Protein AF-A0A2R6AAJ4-F1 (afdb_monomer_lite)

Foldseek 3Di:
DVLVCLLVQLLCLLAPDPLSVSNLCCLQAPPCLVQLVVLLVVLADAPVVLVVLCVVQVDLVSSLVVSLVSSLVSCVSVLVSNCVSCVSSVNNVCSLLSVLQSLLSSLQSLLLSLDNDPVSSVCSSCCLRHVLLVVLVVVLVVQVVVVHADDQVSLLSCCSRRVSVSVSCQVVVRHPDHNVVSSVSNVVVSVVSSVVSSVVSVVVVVPD

pLDDT: mean 85.78, std 9.25, range [51.59, 96.94]

Sequence (208 aa):
MLLLFIALGEYWSLTHFVNQLAFVFTTQFLLLPLYGLLIALHMHREESLRVFELNLVGDWDSYLLSRLFVSALGLLPLVAVSYVAVFAAHQPSLVAYVALWVLCFLSVASLGSLSKSLGVFLVILVTYSILLPVALASVYQEYSSMGGLPPATLDYLAFFTAPLMAHYYAVGGLMAIGNMNGALVSLAMCSVMLLAYFFIGRSVELNP

Radius of gyration: 17.99 Å; chains: 1; bounding box: 49×24×53 Å

Organism: NCBI:txid1978156

Structure (mmCIF, N/CA/C/O backbone):
data_AF-A0A2R6AAJ4-F1
#
_entry.id   AF-A0A2R6AAJ4-F1
#
loop_
_atom_site.group_PDB
_atom_site.id
_atom_site.type_symbol
_atom_site.label_atom_id
_atom_site.label_alt_id
_atom_site.label_comp_id
_atom_site.label_asym_id
_atom_site.label_entity_id
_atom_site.label_seq_id
_atom_site.pdbx_PDB_ins_code
_atom_site.Cartn_x
_atom_site.Cartn_y
_atom_site.Cartn_z
_atom_site.occupancy
_atom_site.B_iso_or_equiv
_atom_site.auth_seq_id
_atom_site.auth_comp_id
_atom_site.auth_asym_id
_atom_site.auth_atom_id
_atom_site.pdbx_PDB_model_num
ATOM 1 N N . MET A 1 1 ? -19.540 10.313 -10.991 1.00 60.25 1 MET A N 1
ATOM 2 C CA . MET A 1 1 ? -18.660 11.311 -11.647 1.00 60.25 1 MET A CA 1
ATOM 3 C C . MET A 1 1 ? -17.196 11.151 -11.264 1.00 60.25 1 MET A C 1
ATOM 5 O O . MET A 1 1 ? -16.415 10.963 -12.180 1.00 60.25 1 MET A O 1
ATOM 9 N N . LEU A 1 2 ? -16.811 11.175 -9.975 1.00 68.62 2 LEU A N 1
ATOM 10 C CA . LEU A 1 2 ? -15.398 11.072 -9.559 1.00 68.62 2 LEU A CA 1
ATOM 11 C C . LEU A 1 2 ? -14.683 9.853 -10.176 1.00 68.62 2 LEU A C 1
ATOM 13 O O . LEU A 1 2 ? -13.735 10.034 -10.919 1.00 68.62 2 LEU A O 1
ATOM 17 N N . LEU A 1 3 ? -15.212 8.638 -9.988 1.00 67.50 3 LEU A N 1
ATOM 18 C CA . LEU A 1 3 ? -14.650 7.398 -10.559 1.00 67.50 3 LEU A CA 1
ATOM 19 C C . LEU A 1 3 ? -14.478 7.429 -12.087 1.00 67.50 3 LEU A C 1
ATOM 21 O O . LEU A 1 3 ? -13.585 6.786 -12.620 1.00 67.50 3 LEU A O 1
ATOM 25 N N . LEU A 1 4 ? -15.318 8.189 -12.791 1.00 65.19 4 LEU A N 1
ATOM 26 C CA . LEU A 1 4 ? -15.280 8.298 -14.247 1.00 65.19 4 LEU A CA 1
ATOM 27 C C . LEU A 1 4 ? -14.157 9.249 -14.697 1.00 65.19 4 LEU A C 1
ATOM 29 O O . LEU A 1 4 ? -13.456 8.949 -15.656 1.00 65.19 4 LEU A O 1
ATOM 33 N N . PHE A 1 5 ? -13.919 10.338 -13.954 1.00 71.38 5 PHE A N 1
ATOM 34 C CA . PHE A 1 5 ? -12.725 11.176 -14.129 1.00 71.38 5 PHE A CA 1
ATOM 35 C C . PHE A 1 5 ? -11.438 10.424 -13.793 1.00 71.38 5 PHE A C 1
ATOM 37 O O . PHE A 1 5 ? -10.447 10.582 -14.498 1.00 71.38 5 PHE A O 1
ATOM 44 N N . ILE A 1 6 ? -11.471 9.590 -12.751 1.00 73.94 6 ILE A N 1
ATOM 45 C CA . ILE A 1 6 ? -10.351 8.728 -12.364 1.00 73.94 6 ILE A CA 1
ATOM 46 C C . ILE A 1 6 ? -10.025 7.752 -13.501 1.00 73.94 6 ILE A C 1
ATOM 48 O O . ILE A 1 6 ? -8.893 7.728 -13.974 1.00 73.94 6 ILE A O 1
ATOM 52 N N . ALA A 1 7 ? -11.032 7.035 -14.009 1.00 68.56 7 ALA A N 1
ATOM 53 C CA . ALA A 1 7 ? -10.869 6.074 -15.098 1.00 68.56 7 ALA A CA 1
ATOM 54 C C . ALA A 1 7 ? -10.337 6.716 -16.385 1.00 68.56 7 ALA A C 1
ATOM 56 O O . ALA A 1 7 ? -9.420 6.190 -17.013 1.00 68.56 7 ALA A O 1
ATOM 57 N N . LEU A 1 8 ? -10.892 7.870 -16.772 1.00 68.19 8 LEU A N 1
ATOM 58 C CA . LEU A 1 8 ? -10.436 8.608 -17.949 1.00 68.19 8 LEU A CA 1
ATOM 59 C C . LEU A 1 8 ? -9.013 9.145 -17.766 1.00 68.19 8 LEU A C 1
ATOM 61 O O . LEU A 1 8 ? -8.220 9.074 -18.702 1.00 68.19 8 LEU A O 1
ATOM 65 N N . GLY A 1 9 ? -8.678 9.642 -16.573 1.00 69.44 9 GLY A N 1
ATOM 66 C CA . GLY A 1 9 ? -7.338 10.119 -16.239 1.00 69.44 9 GLY A CA 1
ATOM 67 C C . GLY A 1 9 ? -6.293 9.006 -16.298 1.00 69.44 9 GLY A C 1
ATOM 68 O O . GLY A 1 9 ? -5.270 9.168 -16.960 1.00 69.44 9 GLY A O 1
ATOM 69 N N . GLU A 1 10 ? -6.567 7.855 -15.681 1.00 74.44 10 GLU A N 1
ATOM 70 C CA . GLU A 1 10 ? -5.674 6.691 -15.720 1.00 74.44 10 GLU A CA 1
ATOM 71 C C . GLU A 1 10 ? -5.497 6.162 -17.147 1.00 74.44 10 GLU A C 1
ATOM 73 O O . GLU A 1 10 ? -4.365 5.979 -17.598 1.00 74.44 10 GLU A O 1
ATOM 78 N N . TYR A 1 11 ? -6.589 5.988 -17.897 1.00 67.94 11 TYR A N 1
ATOM 79 C CA . TYR A 1 11 ? -6.530 5.541 -19.290 1.00 67.94 11 TYR A CA 1
ATOM 80 C C . TYR A 1 11 ? -5.705 6.495 -20.162 1.00 67.94 11 TYR A C 1
ATOM 82 O O . TYR A 1 11 ? -4.834 6.060 -20.920 1.00 67.94 11 TYR A O 1
ATOM 90 N N . TRP A 1 12 ? -5.936 7.805 -20.036 1.00 73.00 12 TRP A N 1
ATOM 91 C CA . TRP A 1 12 ? -5.183 8.809 -20.785 1.00 73.00 12 TRP A CA 1
ATOM 92 C C . TRP A 1 12 ? -3.701 8.805 -20.387 1.00 73.00 12 TRP A C 1
ATOM 94 O O . TRP A 1 12 ? -2.828 8.848 -21.253 1.00 73.00 12 TRP A O 1
ATOM 104 N N . SER A 1 13 ? -3.407 8.634 -19.092 1.00 71.62 13 SER A N 1
ATOM 105 C CA . SER A 1 13 ? -2.039 8.551 -18.569 1.00 71.62 13 SER A CA 1
ATOM 106 C C . SER A 1 13 ? -1.254 7.348 -19.109 1.00 71.62 13 SER A C 1
ATOM 108 O O . SER A 1 13 ? -0.069 7.475 -19.406 1.00 71.62 13 SER A O 1
ATOM 110 N N . LEU A 1 14 ? -1.912 6.199 -19.288 1.00 68.19 14 LEU A N 1
ATOM 111 C CA . LEU A 1 14 ? -1.299 4.974 -19.805 1.00 68.19 14 LEU A CA 1
ATOM 112 C C . LEU A 1 14 ? -1.085 5.001 -21.322 1.00 68.19 14 LEU A C 1
ATOM 114 O O . LEU A 1 14 ? -0.140 4.394 -21.817 1.00 68.19 14 LEU A O 1
ATOM 118 N N . THR A 1 15 ? -1.973 5.669 -22.060 1.00 68.81 15 THR A N 1
ATOM 119 C CA . THR A 1 15 ? -1.986 5.635 -23.533 1.00 68.81 15 THR A CA 1
ATOM 120 C C . THR A 1 15 ? -1.211 6.777 -24.183 1.00 68.81 15 THR A C 1
ATOM 122 O O . THR A 1 15 ? -0.706 6.603 -25.289 1.00 68.81 15 THR A O 1
ATOM 125 N N . HIS A 1 16 ? -1.105 7.936 -23.524 1.00 64.94 16 HIS A N 1
ATOM 126 C CA . HIS A 1 16 ? -0.515 9.144 -24.119 1.00 64.94 16 HIS A CA 1
ATOM 127 C C . HIS A 1 16 ? 0.846 9.532 -23.528 1.00 64.94 16 HIS A C 1
ATOM 129 O O . HIS A 1 16 ? 1.542 10.356 -24.122 1.00 64.94 16 HIS A O 1
ATOM 135 N N . PHE A 1 17 ? 1.259 8.948 -22.397 1.00 61.59 17 PHE A N 1
ATOM 136 C CA . PHE A 1 17 ? 2.555 9.244 -21.785 1.00 61.59 17 PHE A CA 1
ATOM 137 C C . PHE A 1 17 ? 3.523 8.072 -21.910 1.00 61.59 17 PHE A C 1
ATOM 139 O O . PHE A 1 17 ? 3.217 6.923 -21.590 1.00 61.59 17 PHE A O 1
ATOM 146 N N . VAL A 1 18 ? 4.734 8.400 -22.355 1.00 55.25 18 VAL A N 1
ATOM 147 C CA . VAL A 1 18 ? 5.841 7.457 -22.510 1.00 55.25 18 VAL A CA 1
ATOM 148 C C . VAL A 1 18 ? 6.213 6.866 -21.140 1.00 55.25 18 VAL A C 1
ATOM 150 O O . VAL A 1 18 ? 6.264 7.575 -20.136 1.00 55.25 18 VAL A O 1
ATOM 153 N N . ASN A 1 19 ? 6.482 5.557 -21.109 1.00 57.47 19 ASN A N 1
ATOM 154 C CA . ASN A 1 19 ? 6.967 4.791 -19.951 1.00 57.47 19 ASN A CA 1
ATOM 155 C C . ASN A 1 19 ? 6.011 4.637 -18.753 1.00 57.47 19 ASN A C 1
ATOM 157 O O . ASN A 1 19 ? 6.476 4.300 -17.671 1.00 57.47 19 ASN A O 1
ATOM 161 N N . GLN A 1 20 ? 4.694 4.838 -18.903 1.00 69.81 20 GLN A N 1
ATOM 162 C CA . GLN A 1 20 ? 3.693 4.552 -17.845 1.00 69.81 20 GLN A CA 1
ATOM 163 C C . GLN A 1 20 ? 3.871 5.366 -16.545 1.00 69.81 20 GLN A C 1
ATOM 165 O O . GLN A 1 20 ? 3.139 5.179 -15.575 1.00 69.81 20 GLN A O 1
ATOM 170 N N . LEU A 1 21 ? 4.815 6.306 -16.518 1.00 71.56 21 LEU A N 1
ATOM 171 C CA . LEU A 1 21 ? 5.179 7.074 -15.334 1.00 71.56 21 LEU A CA 1
ATOM 172 C C . LEU A 1 21 ? 4.011 7.954 -14.874 1.00 71.56 21 LEU A C 1
ATOM 174 O O . LEU A 1 21 ? 3.716 8.015 -13.686 1.00 71.56 21 LEU A O 1
ATOM 178 N N . ALA A 1 22 ? 3.263 8.545 -15.809 1.00 72.69 22 ALA A N 1
ATOM 179 C CA . ALA A 1 22 ? 2.058 9.311 -15.492 1.00 72.69 22 ALA A CA 1
ATOM 180 C C . ALA A 1 22 ? 0.985 8.461 -14.785 1.00 72.69 22 ALA A C 1
ATOM 182 O O . ALA A 1 22 ? 0.330 8.956 -13.868 1.00 72.69 22 ALA A O 1
ATOM 183 N N . PHE A 1 23 ? 0.841 7.183 -15.152 1.00 78.31 23 PHE A N 1
ATOM 184 C CA . PHE A 1 23 ? -0.068 6.257 -14.474 1.00 78.31 23 PHE A CA 1
ATOM 185 C C . PHE A 1 23 ? 0.407 5.938 -13.062 1.00 78.31 23 PHE A C 1
ATOM 187 O O . PHE A 1 23 ? -0.384 6.013 -12.125 1.00 78.31 23 PHE A O 1
ATOM 194 N N . VAL A 1 24 ? 1.699 5.638 -12.897 1.00 79.19 24 VAL A N 1
ATOM 195 C CA . VAL A 1 24 ? 2.304 5.416 -11.578 1.00 79.19 24 VAL A CA 1
ATOM 196 C C . VAL A 1 24 ? 2.079 6.636 -10.693 1.00 79.19 24 VAL A C 1
ATOM 198 O O . VAL A 1 24 ? 1.586 6.486 -9.583 1.00 79.19 24 VAL A O 1
ATOM 201 N N . PHE A 1 25 ? 2.354 7.846 -11.183 1.00 76.62 25 PHE A N 1
ATOM 202 C CA . PHE A 1 25 ? 2.186 9.063 -10.393 1.00 76.62 25 PHE A CA 1
ATOM 203 C C . PHE A 1 25 ? 0.724 9.353 -10.044 1.00 76.62 25 PHE A C 1
ATOM 205 O O . PHE A 1 25 ? 0.402 9.610 -8.885 1.00 76.62 25 PHE A O 1
ATOM 212 N N . THR A 1 26 ? -0.175 9.259 -11.023 1.00 78.56 26 THR A N 1
ATOM 213 C CA . THR A 1 26 ? -1.605 9.528 -10.817 1.00 78.56 26 THR A CA 1
ATOM 214 C C . THR A 1 26 ? -2.214 8.514 -9.855 1.00 78.56 26 THR A C 1
ATOM 216 O O . THR A 1 26 ? -2.863 8.894 -8.878 1.00 78.56 26 THR A O 1
ATOM 219 N N . THR A 1 27 ? -1.949 7.229 -10.085 1.00 79.56 27 THR A N 1
ATOM 220 C CA . THR A 1 27 ? -2.475 6.147 -9.256 1.00 79.56 27 THR A CA 1
ATOM 221 C C . THR A 1 27 ? -1.849 6.196 -7.877 1.00 79.56 27 THR A C 1
ATOM 223 O O . THR A 1 27 ? -2.588 6.347 -6.927 1.00 79.56 27 THR A O 1
ATOM 226 N N . GLN A 1 28 ? -0.522 6.165 -7.735 1.00 80.94 28 GLN A N 1
ATOM 227 C CA . GLN A 1 28 ? 0.166 6.010 -6.445 1.00 80.94 28 GLN A CA 1
ATOM 228 C C . GLN A 1 28 ? 0.169 7.278 -5.574 1.00 80.94 28 GLN A C 1
ATOM 230 O O . GLN A 1 28 ? 0.141 7.160 -4.353 1.00 80.94 28 GLN A O 1
ATOM 235 N N . PHE A 1 29 ? 0.221 8.480 -6.158 1.00 79.75 29 PHE A N 1
ATOM 236 C CA . PHE A 1 29 ? 0.432 9.719 -5.390 1.00 79.75 29 PHE A CA 1
ATOM 237 C C . PHE A 1 29 ? -0.793 10.630 -5.320 1.00 79.75 29 PHE A C 1
ATOM 239 O O . PHE A 1 29 ? -0.799 11.558 -4.512 1.00 79.75 29 PHE A O 1
ATOM 246 N N . LEU A 1 30 ? -1.831 10.389 -6.127 1.00 80.44 30 LEU A N 1
ATOM 247 C CA . LEU A 1 30 ? -3.012 11.254 -6.152 1.00 80.44 30 LEU A CA 1
ATOM 248 C C . LEU A 1 30 ? -4.292 10.503 -5.803 1.00 80.44 30 LEU A C 1
ATOM 250 O O . LEU A 1 30 ? -4.909 10.780 -4.777 1.00 80.44 30 LEU A O 1
ATOM 254 N N . LEU A 1 31 ? -4.685 9.536 -6.626 1.00 80.38 31 LEU A N 1
ATOM 255 C CA . LEU A 1 31 ? -5.990 8.874 -6.511 1.00 80.38 31 LEU A CA 1
ATOM 256 C C . LEU A 1 31 ? -6.181 8.159 -5.185 1.00 80.38 31 LEU A C 1
ATOM 258 O O . LEU A 1 31 ? -7.267 8.072 -4.633 1.00 80.38 31 LEU A O 1
ATOM 262 N N . LEU A 1 32 ? -5.086 7.669 -4.669 1.00 77.69 32 LEU A N 1
ATOM 263 C CA . LEU A 1 32 ? -5.024 6.556 -3.767 1.00 77.69 32 LEU A CA 1
ATOM 264 C C . LEU A 1 32 ? -4.668 6.978 -2.349 1.00 77.69 32 LEU A C 1
ATOM 266 O O . LEU A 1 32 ? -5.329 6.492 -1.434 1.00 77.69 32 LEU A O 1
ATOM 270 N N . PRO A 1 33 ? -3.799 7.984 -2.132 1.00 80.88 33 PRO A N 1
ATOM 271 C CA . PRO A 1 33 ? -3.805 8.699 -0.870 1.00 80.88 33 PRO A CA 1
ATOM 272 C C . PRO A 1 33 ? -5.154 9.386 -0.647 1.00 80.88 33 PRO A C 1
ATOM 274 O O . PRO A 1 33 ? -5.679 9.317 0.452 1.00 80.88 33 PRO A O 1
ATOM 277 N N . LEU A 1 34 ? -5.784 9.980 -1.671 1.00 84.62 34 LEU A N 1
ATOM 278 C CA . LEU A 1 34 ? -7.082 10.645 -1.493 1.00 84.62 34 LEU A CA 1
ATOM 279 C C . LEU A 1 34 ? -8.215 9.650 -1.213 1.00 84.62 34 LEU A C 1
ATOM 281 O O . LEU A 1 34 ? -8.907 9.761 -0.202 1.00 84.62 34 LEU A O 1
ATOM 285 N N . TYR A 1 35 ? -8.412 8.665 -2.090 1.00 84.75 35 TYR A N 1
ATOM 286 C CA . TYR A 1 35 ? -9.507 7.703 -1.963 1.00 84.75 35 TYR A CA 1
ATOM 287 C C . TYR A 1 35 ? -9.269 6.718 -0.817 1.00 84.75 35 TYR A C 1
ATOM 289 O O . TYR A 1 35 ? -10.179 6.435 -0.037 1.00 84.75 35 TYR A O 1
ATOM 297 N N . GLY A 1 36 ? -8.028 6.254 -0.661 1.00 84.31 36 GLY A N 1
ATOM 298 C CA . GLY A 1 36 ? -7.627 5.382 0.434 1.00 84.31 36 GLY A CA 1
ATOM 299 C C . GLY A 1 36 ? -7.820 6.046 1.789 1.00 84.31 36 GLY A C 1
ATOM 300 O O . GLY A 1 36 ? -8.386 5.422 2.679 1.00 84.31 36 GLY A O 1
ATOM 301 N N . LEU A 1 37 ? -7.435 7.314 1.958 1.00 87.81 37 LEU A N 1
ATOM 302 C CA . LEU A 1 37 ? -7.588 8.020 3.235 1.00 87.81 37 LEU A CA 1
ATOM 303 C C . LEU A 1 37 ? -9.065 8.278 3.562 1.00 87.81 37 LEU A C 1
ATOM 305 O O . LEU A 1 37 ? -9.462 8.092 4.710 1.00 87.81 37 LEU A O 1
ATOM 309 N N . LEU A 1 38 ? -9.910 8.576 2.566 1.00 87.25 38 LEU A N 1
ATOM 310 C CA . LEU A 1 38 ? -11.367 8.643 2.758 1.00 87.25 38 LEU A CA 1
ATOM 311 C C . LEU A 1 38 ? -11.944 7.319 3.280 1.00 87.25 38 LEU A C 1
ATOM 313 O O . LEU A 1 38 ? -12.758 7.323 4.202 1.00 87.25 38 LEU A O 1
ATOM 317 N N . ILE A 1 39 ? -11.519 6.181 2.731 1.00 87.44 39 ILE A N 1
ATOM 318 C CA . ILE A 1 39 ? -11.983 4.858 3.181 1.00 87.44 39 ILE A CA 1
ATOM 319 C C . ILE A 1 39 ? -11.387 4.497 4.540 1.00 87.44 39 ILE A C 1
ATOM 321 O O . ILE A 1 39 ? -12.097 4.016 5.419 1.00 87.44 39 ILE A O 1
ATOM 325 N N . ALA A 1 40 ? -10.103 4.767 4.748 1.00 86.44 40 ALA A N 1
ATOM 326 C CA . ALA A 1 40 ? -9.412 4.463 5.991 1.00 86.44 40 ALA A CA 1
ATOM 327 C C . ALA A 1 40 ? -9.968 5.282 7.164 1.00 86.44 40 ALA A C 1
ATOM 329 O O . ALA A 1 40 ? -10.065 4.763 8.271 1.00 86.44 40 ALA A O 1
ATOM 330 N N . LEU A 1 41 ? -10.447 6.508 6.935 1.00 86.88 41 LEU A N 1
ATOM 331 C CA . LEU A 1 41 ? -11.182 7.278 7.945 1.00 86.88 41 LEU A CA 1
ATOM 332 C C . LEU A 1 41 ? -12.432 6.551 8.455 1.00 86.88 41 LEU A C 1
ATOM 334 O O . LEU A 1 41 ? -12.752 6.665 9.633 1.00 86.88 41 LEU A O 1
ATOM 338 N N . HIS A 1 42 ? -13.096 5.735 7.631 1.00 82.75 42 HIS A N 1
ATOM 339 C CA . HIS A 1 42 ? -14.212 4.903 8.098 1.00 82.75 42 HIS A CA 1
ATOM 340 C C . HIS A 1 42 ? -13.744 3.764 9.021 1.00 82.75 42 HIS A C 1
ATOM 342 O O . HIS A 1 42 ? -14.525 3.281 9.844 1.00 82.75 42 HIS A O 1
ATOM 348 N N . MET A 1 43 ? -12.467 3.367 8.936 1.00 81.31 43 MET A N 1
ATOM 349 C CA . MET A 1 43 ? -11.831 2.449 9.887 1.00 81.31 43 MET A CA 1
ATOM 350 C C . MET A 1 43 ? -11.462 3.131 11.201 1.00 81.31 43 MET A C 1
ATOM 352 O O . MET A 1 43 ? -11.198 2.439 12.177 1.00 81.31 43 MET A O 1
ATOM 356 N N . HIS A 1 44 ? -11.457 4.455 11.308 1.00 81.06 44 HIS A N 1
ATOM 357 C CA . HIS A 1 44 ? -11.222 5.115 12.591 1.00 81.06 44 HIS A CA 1
ATOM 358 C C . HIS A 1 44 ? -12.543 5.615 13.157 1.00 81.06 44 HIS A C 1
ATOM 360 O O . HIS A 1 44 ? -13.068 6.645 12.748 1.00 81.06 44 HIS A O 1
ATOM 366 N N . ARG A 1 45 ? -13.113 4.847 14.088 1.00 75.31 45 ARG A N 1
ATOM 367 C CA . ARG A 1 45 ? -14.375 5.190 14.751 1.00 75.31 45 ARG A CA 1
ATOM 368 C C . ARG A 1 45 ? -14.116 5.638 16.177 1.00 75.31 45 ARG A C 1
ATOM 370 O O . ARG A 1 45 ? -13.237 5.089 16.850 1.00 75.31 45 ARG A O 1
ATOM 377 N N . GLU A 1 46 ? -14.924 6.602 16.608 1.00 75.62 46 GLU A N 1
ATOM 378 C CA . GLU A 1 46 ? -15.043 6.988 18.008 1.00 75.62 46 GLU A CA 1
ATOM 379 C C . GLU A 1 46 ? -15.371 5.771 18.876 1.00 75.62 46 GLU A C 1
ATOM 381 O O . GLU A 1 46 ? -15.998 4.805 18.432 1.00 75.62 46 GLU A O 1
ATOM 386 N N . GLU A 1 47 ? -14.935 5.823 20.129 1.00 77.44 47 GLU A N 1
ATOM 387 C CA . GLU A 1 47 ? -15.067 4.724 21.083 1.00 77.44 47 GLU A CA 1
ATOM 388 C C . GLU A 1 47 ? -16.531 4.323 21.316 1.00 77.44 47 GLU A C 1
ATOM 390 O O . GLU A 1 47 ? -16.851 3.139 21.356 1.00 77.44 47 GLU A O 1
ATOM 395 N N . SER A 1 48 ? -17.442 5.298 21.345 1.00 78.06 48 SER A N 1
ATOM 396 C CA . SER A 1 48 ? -18.890 5.086 21.469 1.00 78.06 48 SER A CA 1
ATOM 397 C C . SER A 1 48 ? -19.467 4.235 20.329 1.00 78.06 48 SER A C 1
ATOM 399 O O . SER A 1 48 ? -20.204 3.278 20.573 1.00 78.06 48 SER A O 1
ATOM 401 N N . LEU A 1 49 ? -19.098 4.544 19.082 1.00 81.19 49 LEU A N 1
ATOM 402 C CA . LEU A 1 49 ? -19.508 3.790 17.895 1.00 81.19 49 LEU A CA 1
ATOM 403 C C . LEU A 1 49 ? -18.866 2.403 17.862 1.00 81.19 49 LEU A C 1
ATOM 405 O O . LEU A 1 49 ? -19.537 1.436 17.517 1.00 81.19 49 LEU A O 1
ATOM 409 N N . ARG A 1 50 ? -17.598 2.290 18.271 1.00 80.81 50 ARG A N 1
ATOM 410 C CA . ARG A 1 50 ? -16.890 1.007 18.375 1.00 80.81 50 ARG A CA 1
ATOM 411 C C . ARG A 1 50 ? -17.585 0.060 19.348 1.00 80.81 50 ARG A C 1
ATOM 413 O O . ARG A 1 50 ? -17.808 -1.092 19.000 1.00 80.81 50 ARG A O 1
ATOM 420 N N . VAL A 1 51 ? -17.953 0.538 20.537 1.00 81.75 51 VAL A N 1
ATOM 421 C CA . VAL A 1 51 ? -18.675 -0.269 21.537 1.00 81.75 51 VAL A CA 1
ATOM 422 C C . VAL A 1 51 ? -20.058 -0.668 21.020 1.00 81.75 51 VAL A C 1
ATOM 424 O O . VAL A 1 51 ? -20.472 -1.810 21.201 1.00 81.75 51 VAL A O 1
ATOM 427 N N . PHE A 1 52 ? -20.764 0.236 20.335 1.00 85.50 52 PHE A N 1
ATOM 428 C CA . PHE A 1 52 ? -22.045 -0.085 19.703 1.00 85.50 52 PHE A CA 1
ATOM 429 C C . PHE A 1 52 ? -21.914 -1.180 18.629 1.00 85.50 52 PHE A C 1
ATOM 431 O O . PHE A 1 52 ? -22.653 -2.162 18.668 1.00 85.50 52 PHE A O 1
ATOM 438 N N . GLU A 1 53 ? -20.968 -1.036 17.696 1.00 84.38 53 GLU A N 1
ATOM 439 C CA . GLU A 1 53 ? -20.704 -2.016 16.633 1.00 84.38 53 GLU A CA 1
ATOM 440 C C . GLU A 1 53 ? -20.276 -3.370 17.220 1.00 84.38 53 GLU A C 1
ATOM 442 O O . GLU A 1 53 ? -20.769 -4.411 16.786 1.00 84.38 53 GLU A O 1
ATOM 447 N N . LEU A 1 54 ? -19.430 -3.362 18.255 1.00 85.06 54 LEU A N 1
ATOM 448 C CA . LEU A 1 54 ? -19.009 -4.569 18.965 1.00 85.06 54 LEU A CA 1
ATOM 449 C C . LEU A 1 54 ? -20.195 -5.283 19.628 1.00 85.06 54 LEU A C 1
ATOM 451 O O . LEU A 1 54 ? -20.330 -6.494 19.487 1.00 85.06 54 LEU A O 1
ATOM 455 N N . ASN A 1 55 ? -21.089 -4.546 20.295 1.00 86.44 55 ASN A N 1
ATOM 456 C CA . ASN A 1 55 ? -22.291 -5.116 20.913 1.00 86.44 55 ASN A CA 1
ATOM 457 C C . ASN A 1 55 ? -23.261 -5.710 1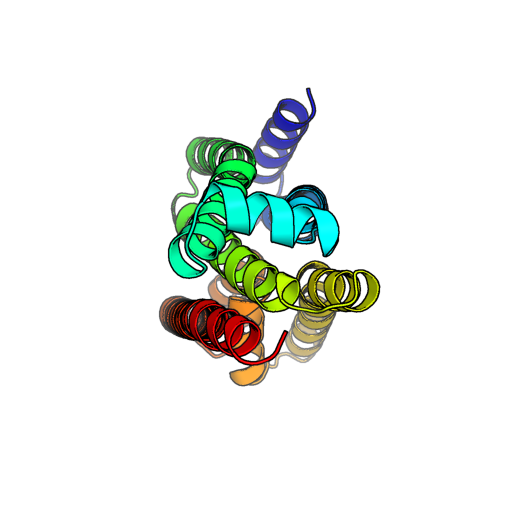9.882 1.00 86.44 55 ASN A C 1
ATOM 459 O O . ASN A 1 55 ? -23.978 -6.658 20.191 1.00 86.44 55 ASN A O 1
ATOM 463 N N . LEU A 1 56 ? -23.300 -5.152 18.668 1.00 88.56 56 LEU A N 1
ATOM 464 C CA . LEU A 1 56 ? -24.156 -5.642 17.589 1.00 88.56 56 LEU A CA 1
ATOM 465 C C . LEU A 1 56 ? -23.601 -6.922 16.951 1.00 88.56 56 LEU A C 1
ATOM 467 O O . LEU A 1 56 ? -24.371 -7.812 16.597 1.00 88.56 56 LEU A O 1
ATOM 471 N N . VAL A 1 57 ? -22.278 -7.013 16.803 1.00 88.25 57 VAL A N 1
ATOM 472 C CA . VAL A 1 57 ? -21.598 -8.167 16.193 1.00 88.25 57 VAL A CA 1
ATOM 473 C C . VAL A 1 57 ? -21.361 -9.299 17.204 1.00 88.25 57 VAL A C 1
ATOM 475 O O . VAL A 1 57 ? -21.380 -10.467 16.827 1.00 88.25 57 VAL A O 1
ATOM 478 N N . GLY A 1 58 ? -21.177 -8.969 18.483 1.00 82.81 58 GLY A N 1
ATOM 479 C CA . GLY A 1 58 ? -21.059 -9.915 19.597 1.00 82.81 58 GLY A CA 1
ATOM 480 C C . GLY A 1 58 ? -19.661 -10.498 19.834 1.00 82.81 58 GLY A C 1
ATOM 481 O O . GLY A 1 58 ? -19.464 -11.160 20.847 1.00 82.81 58 GLY A O 1
ATOM 482 N N . ASP A 1 59 ? -18.697 -10.250 18.942 1.00 87.81 59 ASP A N 1
ATOM 483 C CA . ASP A 1 59 ? -17.327 -10.773 19.026 1.00 87.81 59 ASP A CA 1
ATOM 484 C C . ASP A 1 59 ? -16.323 -9.809 18.363 1.00 87.81 59 ASP A C 1
ATOM 486 O O . ASP A 1 59 ? -16.592 -9.237 17.298 1.00 87.81 59 ASP A O 1
ATOM 490 N N . TRP A 1 60 ? -15.149 -9.651 18.980 1.00 86.88 60 TRP A N 1
ATOM 491 C CA . TRP A 1 60 ? -14.031 -8.862 18.469 1.00 86.88 60 TRP A CA 1
ATOM 492 C C . TRP A 1 60 ? -13.493 -9.387 17.146 1.00 86.88 60 TRP A C 1
ATOM 494 O O . TRP A 1 60 ? -13.208 -8.583 16.259 1.00 86.88 60 TRP A O 1
ATOM 504 N N . ASP A 1 61 ? -13.381 -10.702 16.965 1.00 88.69 61 ASP A N 1
ATOM 505 C CA . ASP A 1 61 ? -12.853 -11.263 15.715 1.00 88.69 61 ASP A CA 1
ATOM 506 C C . ASP A 1 61 ? -13.748 -10.910 14.530 1.00 88.69 61 ASP A C 1
ATOM 508 O O . ASP A 1 61 ? -13.287 -10.416 13.496 1.00 88.69 61 ASP A O 1
ATOM 512 N N . SER A 1 62 ? -15.050 -11.112 14.715 1.00 90.00 62 SER A N 1
ATOM 513 C CA . SER A 1 62 ? -16.068 -10.791 13.719 1.00 90.00 62 SER A CA 1
ATOM 514 C C . SER A 1 62 ? -16.135 -9.284 13.459 1.00 90.00 62 SER A C 1
ATOM 516 O O . SER A 1 62 ? -16.256 -8.864 12.307 1.00 90.00 62 SER A O 1
ATOM 518 N N . TYR A 1 63 ? -15.974 -8.455 14.496 1.00 89.06 63 TYR A N 1
ATOM 519 C CA . TYR A 1 63 ? -15.880 -7.003 14.354 1.00 89.06 63 TYR A CA 1
ATOM 520 C C . TYR A 1 63 ? -14.660 -6.597 13.513 1.00 89.06 63 TYR A C 1
ATOM 522 O O . TYR A 1 63 ? -14.822 -5.939 12.484 1.00 89.06 63 TYR A O 1
ATOM 530 N N . LEU A 1 64 ? -13.450 -7.031 13.873 1.00 90.00 64 LEU A N 1
ATOM 531 C CA . LEU A 1 64 ? -12.211 -6.707 13.148 1.00 90.00 64 LEU A CA 1
ATOM 532 C C . LEU A 1 64 ? -12.264 -7.184 11.688 1.00 90.00 64 LEU A C 1
ATOM 534 O O . LEU A 1 64 ? -11.887 -6.446 10.772 1.00 90.00 64 LEU A O 1
ATOM 538 N N . LEU A 1 65 ? -12.789 -8.389 11.454 1.00 91.38 65 LEU A N 1
ATOM 539 C CA . LEU A 1 65 ? -12.948 -8.952 10.114 1.00 91.38 65 LEU A CA 1
ATOM 540 C C . LEU A 1 65 ? -13.978 -8.173 9.292 1.00 91.38 65 LEU A C 1
ATOM 542 O O . LEU A 1 65 ? -13.713 -7.858 8.132 1.00 91.38 65 LEU A O 1
ATOM 546 N N . SER A 1 66 ? -15.114 -7.792 9.887 1.00 90.12 66 SER A N 1
ATOM 547 C CA . SER A 1 66 ? -16.132 -6.981 9.207 1.00 90.12 66 SER A CA 1
ATOM 548 C C . SER A 1 66 ? -15.572 -5.634 8.747 1.00 90.12 66 SER A C 1
ATOM 550 O O . SER A 1 66 ? -15.855 -5.195 7.634 1.00 90.12 66 SER A O 1
ATOM 552 N N . ARG A 1 67 ? -14.696 -5.012 9.542 1.00 88.31 67 ARG A N 1
ATOM 553 C CA . ARG A 1 67 ? -14.054 -3.740 9.190 1.00 88.31 67 ARG A CA 1
ATOM 554 C C . ARG A 1 67 ? -13.086 -3.886 8.038 1.00 88.31 67 ARG A C 1
ATOM 556 O O . ARG A 1 67 ? -13.167 -3.122 7.083 1.00 88.31 67 ARG A O 1
ATOM 563 N N . LEU A 1 68 ? -12.202 -4.880 8.112 1.00 91.75 68 LEU A N 1
ATOM 564 C CA . LEU A 1 68 ? -11.300 -5.212 7.010 1.00 91.75 68 LEU A CA 1
ATOM 565 C C . LEU A 1 68 ? -12.084 -5.462 5.720 1.00 91.75 68 LEU A C 1
ATOM 567 O O . LEU A 1 68 ? -11.729 -4.925 4.672 1.00 91.75 68 LEU A O 1
ATOM 571 N N . PHE A 1 69 ? -13.174 -6.224 5.807 1.00 91.69 69 PHE A N 1
ATOM 572 C CA . PHE A 1 69 ? -14.027 -6.541 4.669 1.00 91.69 69 PHE A CA 1
ATOM 573 C C . PHE A 1 69 ? -14.710 -5.299 4.083 1.00 91.69 69 PHE A C 1
ATOM 575 O O . PHE A 1 69 ? -14.641 -5.079 2.875 1.00 91.69 69 PHE A O 1
ATOM 582 N N . VAL A 1 70 ? -15.311 -4.446 4.917 1.00 90.50 70 VAL A N 1
ATOM 583 C CA . VAL A 1 70 ? -15.952 -3.196 4.473 1.00 90.50 70 VAL A CA 1
ATOM 584 C C . VAL A 1 70 ? -14.935 -2.248 3.838 1.00 90.50 70 VAL A C 1
ATOM 586 O O . VAL A 1 70 ? -15.227 -1.643 2.808 1.00 90.50 70 VAL A O 1
ATOM 589 N N . SER A 1 71 ? -13.724 -2.143 4.384 1.00 90.56 71 SER A N 1
ATOM 590 C CA . SER A 1 71 ? -12.662 -1.315 3.801 1.00 90.56 71 SER A CA 1
ATOM 591 C C . SER A 1 71 ? -12.135 -1.869 2.483 1.00 90.56 71 SER A C 1
ATOM 593 O O . SER A 1 71 ? -11.924 -1.103 1.544 1.00 90.56 71 SER A O 1
ATOM 595 N N . ALA A 1 72 ? -11.979 -3.190 2.375 1.00 91.56 72 ALA A N 1
ATOM 596 C CA . ALA A 1 72 ? -11.614 -3.844 1.122 1.00 91.56 72 ALA A CA 1
ATOM 597 C C . ALA A 1 72 ? -12.690 -3.634 0.044 1.00 91.56 72 ALA A C 1
ATOM 599 O O . ALA A 1 72 ? -12.366 -3.269 -1.086 1.00 91.56 72 ALA A O 1
ATOM 600 N N . LEU A 1 73 ? -13.972 -3.773 0.403 1.00 91.19 73 LEU A N 1
ATOM 601 C CA . LEU A 1 73 ? -15.093 -3.452 -0.484 1.00 91.19 73 LEU A CA 1
ATOM 602 C C . LEU A 1 73 ? -15.116 -1.972 -0.873 1.00 91.19 73 LEU A C 1
ATOM 604 O O . LEU A 1 73 ? -15.388 -1.650 -2.026 1.00 91.19 73 LEU A O 1
ATOM 608 N N . GLY A 1 74 ? -14.792 -1.076 0.060 1.00 88.31 74 GLY A N 1
ATOM 609 C CA . GLY A 1 74 ? -14.684 0.356 -0.203 1.00 88.31 74 GLY A CA 1
ATOM 610 C C . GLY A 1 74 ? -13.633 0.686 -1.263 1.00 88.31 74 GLY A C 1
ATOM 611 O O . GLY A 1 74 ? -13.849 1.593 -2.059 1.00 88.31 74 GLY A O 1
ATOM 612 N N . LEU A 1 75 ? -12.524 -0.062 -1.316 1.00 89.19 75 LEU A N 1
ATOM 613 C CA . LEU A 1 75 ? -11.454 0.122 -2.308 1.00 89.19 75 LEU A CA 1
ATOM 614 C C . LEU A 1 75 ? -11.755 -0.540 -3.658 1.00 89.19 75 LEU A C 1
ATOM 616 O O . LEU A 1 75 ? -11.120 -0.198 -4.656 1.00 89.19 75 LEU A O 1
ATOM 620 N N . LEU A 1 76 ? -12.736 -1.442 -3.724 1.00 88.62 76 LEU A N 1
ATOM 621 C CA . LEU A 1 76 ? -13.080 -2.194 -4.932 1.00 88.62 76 LEU A CA 1
ATOM 622 C C . LEU A 1 76 ? -13.362 -1.306 -6.158 1.00 88.62 76 LEU A C 1
ATOM 624 O O . LEU A 1 76 ? -12.872 -1.652 -7.232 1.00 88.62 76 LEU A O 1
ATOM 628 N N . PRO A 1 77 ? -14.061 -0.155 -6.055 1.00 87.06 77 PRO A N 1
ATOM 629 C CA . PRO A 1 77 ? -14.248 0.742 -7.192 1.00 87.06 77 PRO A CA 1
ATOM 630 C C . PRO A 1 77 ? -12.932 1.273 -7.767 1.00 87.06 77 PRO A C 1
ATOM 632 O O . PRO A 1 77 ? -12.800 1.349 -8.985 1.00 87.06 77 PRO A O 1
ATOM 635 N N . LEU A 1 78 ? -11.955 1.604 -6.915 1.00 85.12 78 LEU A N 1
ATOM 636 C CA . LEU A 1 78 ? -10.636 2.058 -7.360 1.00 85.12 78 LEU A CA 1
ATOM 637 C C . LEU A 1 78 ? -9.904 0.923 -8.083 1.00 85.12 78 LEU A C 1
ATOM 639 O O . LEU A 1 78 ? -9.441 1.109 -9.201 1.00 85.12 78 LEU A O 1
ATOM 643 N N . VAL A 1 79 ? -9.892 -0.277 -7.495 1.00 88.00 79 VAL A N 1
ATOM 644 C CA . VAL A 1 79 ? -9.261 -1.462 -8.101 1.00 88.00 79 VAL A CA 1
ATOM 645 C C . VAL A 1 79 ? -9.895 -1.821 -9.439 1.00 88.00 79 VAL A C 1
ATOM 647 O O . VAL A 1 79 ? -9.181 -2.123 -10.391 1.00 88.00 79 VAL A O 1
ATOM 650 N N . ALA A 1 80 ? -11.223 -1.776 -9.532 1.00 87.25 80 ALA A N 1
ATOM 651 C CA . ALA A 1 80 ? -11.947 -2.070 -10.762 1.00 87.25 80 ALA A CA 1
ATOM 652 C C . ALA A 1 80 ? -11.616 -1.057 -11.864 1.00 87.25 80 ALA A C 1
ATOM 654 O O . ALA A 1 80 ? -11.386 -1.449 -13.007 1.00 87.25 80 ALA A O 1
ATOM 655 N N . VAL A 1 81 ? -11.551 0.232 -11.521 1.00 84.44 81 VAL A N 1
ATOM 656 C CA . VAL A 1 81 ? -11.178 1.290 -12.464 1.00 84.44 81 VAL A CA 1
ATOM 657 C C . VAL A 1 81 ? -9.741 1.107 -12.953 1.00 84.44 81 VAL A C 1
ATOM 659 O O . VAL A 1 81 ? -9.532 1.030 -14.166 1.00 84.44 81 VAL A O 1
ATOM 662 N N . SER A 1 82 ? -8.785 0.913 -12.042 1.00 83.31 82 SER A N 1
ATOM 663 C CA . SER A 1 82 ? -7.386 0.684 -12.412 1.00 83.31 82 SER A CA 1
ATOM 664 C C . SER A 1 82 ? -7.208 -0.606 -13.212 1.00 83.31 82 SER A C 1
ATOM 666 O O . SER A 1 82 ? -6.432 -0.634 -14.164 1.00 83.31 82 SER A O 1
ATOM 668 N N . TYR A 1 83 ? -7.967 -1.664 -12.912 1.00 85.81 83 TYR A N 1
ATOM 669 C CA . TYR A 1 83 ? -7.964 -2.898 -13.702 1.00 85.81 83 TYR A CA 1
ATOM 670 C C . TYR A 1 83 ? -8.417 -2.657 -15.147 1.00 85.81 83 TYR A C 1
ATOM 672 O O . TYR A 1 83 ? -7.738 -3.080 -16.084 1.00 85.81 83 TYR A O 1
ATOM 680 N N . VAL A 1 84 ? -9.536 -1.950 -15.339 1.00 83.94 84 VAL A N 1
ATOM 681 C CA . VAL A 1 84 ? -10.052 -1.619 -16.677 1.00 83.94 84 VAL A CA 1
ATOM 682 C C . VAL A 1 84 ? -9.049 -0.757 -17.444 1.00 83.94 84 VAL A C 1
ATOM 684 O O . VAL A 1 84 ? -8.773 -1.051 -18.607 1.00 83.94 84 VAL A O 1
ATOM 687 N N . ALA A 1 85 ? -8.465 0.259 -16.803 1.00 80.25 85 ALA A N 1
ATOM 688 C CA . ALA A 1 85 ? -7.476 1.137 -17.425 1.00 80.25 85 ALA A CA 1
ATOM 689 C C . ALA A 1 85 ? -6.217 0.368 -17.861 1.00 80.25 85 ALA A C 1
ATOM 691 O O . ALA A 1 85 ? -5.767 0.500 -19.000 1.00 80.25 85 ALA A O 1
ATOM 692 N N . VAL A 1 86 ? -5.688 -0.490 -16.986 1.00 83.81 86 VAL A N 1
ATOM 693 C CA . VAL A 1 86 ? -4.497 -1.310 -17.246 1.00 83.81 86 VAL A CA 1
ATOM 694 C C . VAL A 1 86 ? -4.735 -2.333 -18.360 1.00 83.81 86 VAL A C 1
ATOM 696 O O . VAL A 1 86 ? -3.869 -2.526 -19.218 1.00 83.81 86 VAL A O 1
ATOM 699 N N . PHE A 1 87 ? -5.905 -2.976 -18.377 1.00 82.38 87 PHE A N 1
ATOM 700 C CA . PHE A 1 87 ? -6.258 -3.937 -19.421 1.00 82.38 87 PHE A CA 1
ATOM 701 C C . PHE A 1 87 ? -6.440 -3.253 -20.780 1.00 82.38 87 PHE A C 1
ATOM 703 O O . PHE A 1 87 ? -5.898 -3.725 -21.779 1.00 82.38 87 PHE A O 1
ATOM 710 N N . ALA A 1 88 ? -7.131 -2.109 -20.812 1.00 78.75 88 ALA A N 1
ATOM 711 C CA . ALA A 1 88 ? -7.317 -1.314 -22.025 1.00 78.75 88 ALA A CA 1
ATOM 712 C C . ALA A 1 88 ? -5.990 -0.783 -22.599 1.00 78.75 88 ALA A C 1
ATOM 714 O O . ALA A 1 88 ? -5.873 -0.606 -23.808 1.00 78.75 88 ALA A O 1
ATOM 715 N N . ALA A 1 89 ? -4.981 -0.570 -21.750 1.00 77.50 89 ALA A N 1
ATOM 716 C CA . ALA A 1 89 ? -3.640 -0.152 -22.152 1.00 77.50 89 ALA A CA 1
ATOM 717 C C . ALA A 1 89 ? -2.662 -1.311 -22.436 1.00 77.50 89 ALA A C 1
ATOM 719 O O . ALA A 1 89 ? -1.481 -1.061 -22.676 1.00 77.50 89 ALA A O 1
ATOM 720 N N . HIS A 1 90 ? -3.116 -2.570 -22.394 1.00 81.06 90 HIS A N 1
ATOM 721 C CA . HIS A 1 90 ? -2.291 -3.768 -22.603 1.00 81.06 90 HIS A CA 1
ATOM 722 C C . HIS A 1 90 ? -1.089 -3.908 -21.642 1.00 81.06 90 HIS A C 1
ATOM 724 O O . HIS A 1 90 ? -0.031 -4.395 -22.040 1.00 81.06 90 HIS A O 1
ATOM 730 N N . GLN A 1 91 ? -1.243 -3.530 -20.365 1.00 82.25 91 GLN A N 1
ATOM 731 C CA . GLN A 1 91 ? -0.179 -3.612 -19.344 1.00 82.25 91 GLN A CA 1
ATOM 732 C C . GLN A 1 91 ? -0.509 -4.560 -18.173 1.00 82.25 91 GLN A C 1
ATOM 734 O O . GLN A 1 91 ? -0.428 -4.162 -17.011 1.00 82.25 91 GLN A O 1
ATOM 739 N N . PRO A 1 92 ? -0.869 -5.837 -18.414 1.00 80.88 92 PRO A N 1
ATOM 740 C CA . PRO A 1 92 ? -1.422 -6.719 -17.379 1.00 80.88 92 PRO A CA 1
ATOM 741 C C . PRO A 1 92 ? -0.492 -6.958 -16.178 1.00 80.88 92 PRO A C 1
ATOM 743 O O . PRO A 1 92 ? -0.978 -7.292 -15.098 1.00 80.88 92 PRO A O 1
ATOM 746 N N . SER A 1 93 ? 0.823 -6.755 -16.325 1.00 82.19 93 SER A N 1
ATOM 747 C CA . SER A 1 93 ? 1.790 -6.845 -15.223 1.00 82.19 93 SER A CA 1
ATOM 748 C C . SER A 1 93 ? 1.475 -5.881 -14.075 1.00 82.19 93 SER A C 1
ATOM 750 O O . SER A 1 93 ? 1.697 -6.231 -12.918 1.00 82.19 93 SER A O 1
ATOM 752 N N . LEU A 1 94 ? 0.907 -4.705 -14.363 1.00 85.31 94 LEU A N 1
ATOM 753 C CA . LEU A 1 94 ? 0.601 -3.683 -13.356 1.00 85.31 94 LEU A CA 1
ATOM 754 C C . LEU A 1 94 ? -0.542 -4.086 -12.419 1.00 85.31 94 LEU A C 1
ATOM 756 O O . LEU A 1 94 ? -0.583 -3.617 -11.284 1.00 85.31 94 LEU A O 1
ATOM 760 N N . VAL A 1 95 ? -1.437 -4.986 -12.844 1.00 87.12 95 VAL A N 1
ATOM 761 C CA . VAL A 1 95 ? -2.591 -5.422 -12.035 1.00 87.12 95 VAL A CA 1
ATOM 762 C C . VAL A 1 95 ? -2.138 -6.031 -10.709 1.00 87.12 95 VAL A C 1
ATOM 764 O O . VAL A 1 95 ? -2.701 -5.720 -9.659 1.00 87.12 95 VAL A O 1
ATOM 767 N N . ALA A 1 96 ? -1.090 -6.858 -10.740 1.00 89.38 96 ALA A N 1
ATOM 768 C CA . ALA A 1 96 ? -0.546 -7.480 -9.537 1.00 89.38 96 ALA A CA 1
ATOM 769 C C . ALA A 1 96 ? -0.007 -6.436 -8.544 1.00 89.38 96 ALA A C 1
ATOM 771 O O . ALA A 1 96 ? -0.178 -6.593 -7.338 1.00 89.38 96 ALA A O 1
ATOM 772 N N . TYR A 1 97 ? 0.586 -5.347 -9.040 1.00 90.81 97 TYR A N 1
ATOM 773 C CA . TYR A 1 97 ? 1.138 -4.277 -8.207 1.00 90.81 97 TYR A CA 1
ATOM 774 C C . TYR A 1 97 ? 0.070 -3.318 -7.679 1.00 90.81 97 TYR A C 1
ATOM 776 O O . TYR A 1 97 ? 0.206 -2.840 -6.555 1.00 90.81 97 TYR A O 1
ATOM 784 N N . VAL A 1 98 ? -1.020 -3.098 -8.424 1.00 89.69 98 VAL A N 1
ATOM 785 C CA . VAL A 1 98 ? -2.220 -2.428 -7.895 1.00 89.69 98 VAL A CA 1
ATOM 786 C C . VAL A 1 98 ? -2.806 -3.248 -6.744 1.00 89.69 98 VAL A C 1
ATOM 788 O O . VAL A 1 98 ? -3.053 -2.707 -5.670 1.00 89.69 98 VAL A O 1
ATOM 791 N N . ALA A 1 99 ? -2.977 -4.562 -6.926 1.00 91.00 99 ALA A N 1
ATOM 792 C CA . ALA A 1 99 ? -3.501 -5.443 -5.881 1.00 91.00 99 ALA A CA 1
ATOM 793 C C . ALA A 1 99 ? -2.578 -5.505 -4.652 1.00 91.00 99 ALA A C 1
ATOM 795 O O . ALA A 1 99 ? -3.051 -5.399 -3.519 1.00 91.00 99 ALA A O 1
ATOM 796 N N . LEU A 1 100 ? -1.263 -5.624 -4.869 1.00 93.12 100 LEU A N 1
ATOM 797 C CA . LEU A 1 100 ? -0.267 -5.583 -3.798 1.00 93.12 100 LEU A CA 1
ATOM 798 C C . LEU A 1 100 ? -0.340 -4.259 -3.039 1.00 93.12 100 LEU A C 1
ATOM 800 O O . LEU A 1 100 ? -0.323 -4.258 -1.813 1.00 93.12 100 LEU A O 1
ATOM 804 N N . TRP A 1 101 ? -0.483 -3.142 -3.749 1.00 90.56 101 TRP A N 1
ATOM 805 C CA . TRP A 1 101 ? -0.611 -1.838 -3.115 1.00 90.56 101 TRP A CA 1
ATOM 806 C C . TRP A 1 101 ? -1.856 -1.742 -2.228 1.00 90.56 101 TRP A C 1
ATOM 808 O O . TRP A 1 101 ? -1.746 -1.316 -1.078 1.00 90.56 101 TRP A O 1
ATOM 818 N N . VAL A 1 102 ? -3.018 -2.181 -2.719 1.00 91.56 102 VAL A N 1
ATOM 819 C CA . VAL A 1 102 ? -4.268 -2.192 -1.939 1.00 91.56 102 VAL A CA 1
ATOM 820 C C . VAL A 1 102 ? -4.085 -2.994 -0.659 1.00 91.56 102 VAL A C 1
ATOM 822 O O . VAL A 1 102 ? -4.503 -2.559 0.413 1.00 91.56 102 VAL A O 1
ATOM 825 N N . LEU A 1 103 ? -3.433 -4.153 -0.762 1.00 94.44 103 LEU A N 1
ATOM 826 C CA . LEU A 1 103 ? -3.158 -5.010 0.379 1.00 94.44 103 LEU A CA 1
ATOM 827 C C . LEU A 1 103 ? -2.222 -4.332 1.387 1.00 94.44 103 LEU A C 1
ATOM 829 O O . LEU A 1 103 ? -2.531 -4.331 2.581 1.00 94.44 103 LEU A O 1
ATOM 833 N N . CYS A 1 104 ? -1.117 -3.731 0.935 1.00 94.94 104 CYS A N 1
ATOM 834 C CA . CYS A 1 104 ? -0.199 -3.011 1.817 1.00 94.94 104 CYS A CA 1
ATOM 835 C C . CYS A 1 104 ? -0.907 -1.842 2.515 1.00 94.94 104 CYS A C 1
ATOM 837 O O . CYS A 1 104 ? -0.802 -1.694 3.734 1.00 94.94 104 CYS A O 1
ATOM 839 N N . PHE A 1 105 ? -1.710 -1.073 1.777 1.00 93.62 105 PHE A N 1
ATOM 840 C CA . PHE A 1 105 ? -2.494 0.023 2.334 1.00 93.62 105 PHE A CA 1
ATOM 841 C C . PHE A 1 105 ? -3.505 -0.451 3.378 1.00 93.62 105 PHE A C 1
ATOM 843 O O . PHE A 1 105 ? -3.543 0.101 4.475 1.00 93.62 105 PHE A O 1
ATOM 850 N N . LEU A 1 106 ? -4.286 -1.493 3.079 1.00 94.00 106 LEU A N 1
ATOM 851 C CA . LEU A 1 106 ? -5.246 -2.066 4.025 1.00 94.00 106 LEU A CA 1
ATOM 852 C C . LEU A 1 106 ? -4.564 -2.598 5.284 1.00 94.00 106 LEU A C 1
ATOM 854 O O . LEU A 1 106 ? -5.097 -2.421 6.373 1.00 94.00 106 LEU A O 1
ATOM 858 N N . SER A 1 107 ? -3.386 -3.207 5.144 1.00 95.25 107 SER A N 1
ATOM 859 C CA . SER A 1 107 ? -2.616 -3.746 6.271 1.00 95.25 107 SER A CA 1
ATOM 860 C C . SER A 1 107 ? -2.125 -2.641 7.211 1.00 95.25 107 SER A C 1
ATOM 862 O O . SER A 1 107 ? -2.166 -2.787 8.431 1.00 95.25 107 SER A O 1
ATOM 864 N N . VAL A 1 108 ? -1.686 -1.508 6.656 1.00 95.00 108 VAL A N 1
ATOM 865 C CA . VAL A 1 108 ? -1.273 -0.337 7.443 1.00 95.00 108 VAL A CA 1
ATOM 866 C C . VAL A 1 108 ? -2.484 0.371 8.048 1.00 95.00 108 VAL A C 1
ATOM 868 O O . VAL A 1 108 ? -2.457 0.737 9.223 1.00 95.00 108 VAL A O 1
ATOM 871 N N . ALA A 1 109 ? -3.554 0.548 7.272 1.00 93.69 109 ALA A N 1
ATOM 872 C CA . ALA A 1 109 ? -4.774 1.210 7.721 1.00 93.69 109 ALA A CA 1
ATOM 873 C C . ALA A 1 109 ? -5.481 0.422 8.831 1.00 93.69 109 ALA A C 1
ATOM 875 O O . ALA A 1 109 ? -5.914 1.013 9.819 1.00 93.69 109 ALA A O 1
ATOM 876 N N . SER A 1 110 ? -5.551 -0.907 8.726 1.00 93.38 110 SER A N 1
ATOM 877 C CA . SER A 1 110 ? -6.135 -1.746 9.771 1.00 93.38 110 SER A CA 1
ATOM 878 C C . SER A 1 110 ? -5.342 -1.627 11.066 1.00 93.38 110 SER A C 1
ATOM 880 O O . SER A 1 110 ? -5.912 -1.268 12.097 1.00 93.38 110 SER A O 1
ATOM 882 N N . LEU A 1 111 ? -4.022 -1.810 11.015 1.00 92.50 111 LEU A N 1
ATOM 883 C CA . LEU A 1 111 ? -3.164 -1.706 12.190 1.00 92.50 111 LEU A CA 1
ATOM 884 C C . LEU A 1 111 ? -3.225 -0.304 12.814 1.00 92.50 111 LEU A C 1
ATOM 886 O O . LEU A 1 111 ? -3.395 -0.169 14.024 1.00 92.50 111 LEU A O 1
ATOM 890 N N . GLY A 1 112 ? -3.161 0.745 11.990 1.00 90.81 112 GLY A N 1
ATOM 891 C CA . GLY A 1 112 ? -3.272 2.132 12.438 1.00 90.81 112 GLY A CA 1
ATOM 892 C C . GLY A 1 112 ? -4.619 2.450 13.095 1.00 90.81 112 GLY A C 1
ATOM 893 O O . GLY A 1 112 ? -4.665 3.244 14.037 1.00 90.81 112 GLY A O 1
ATOM 894 N N . SER A 1 113 ? -5.707 1.810 12.653 1.00 90.31 113 SER A N 1
ATOM 895 C CA . SER A 1 113 ? -7.056 2.030 13.196 1.00 90.31 113 SER A CA 1
ATOM 896 C C . SER A 1 113 ? -7.226 1.586 14.653 1.00 90.31 113 SER A C 1
ATOM 898 O O . SER A 1 113 ? -8.186 1.980 15.320 1.00 90.31 113 SER A O 1
ATOM 900 N N . LEU A 1 114 ? -6.293 0.774 15.163 1.00 88.19 114 LEU A N 1
ATOM 901 C CA . LEU A 1 114 ? -6.252 0.382 16.572 1.00 88.19 114 LEU A CA 1
ATOM 902 C C . LEU A 1 114 ? -5.748 1.508 17.482 1.00 88.19 114 LEU A C 1
ATOM 904 O O . LEU A 1 114 ? -5.928 1.435 18.698 1.00 88.19 114 LEU A O 1
ATOM 908 N N . SER A 1 115 ? -5.138 2.558 16.926 1.00 88.19 115 SER A N 1
ATOM 909 C CA . SER A 1 115 ? -4.722 3.718 17.712 1.00 88.19 115 SER A CA 1
ATOM 910 C C . SER A 1 115 ? -5.930 4.414 18.360 1.00 88.19 115 SER A C 1
ATOM 912 O O . SER A 1 115 ? -7.023 4.462 17.798 1.00 88.19 115 SER A O 1
ATOM 914 N N . LYS A 1 116 ? -5.754 4.963 19.571 1.00 82.81 116 LYS A N 1
ATOM 915 C CA . LYS A 1 116 ? -6.829 5.693 20.274 1.00 82.81 116 LYS A CA 1
ATOM 916 C C . LYS A 1 116 ? -7.057 7.104 19.700 1.00 82.81 116 LYS A C 1
ATOM 918 O O . LYS A 1 116 ? -8.131 7.670 19.860 1.00 82.81 116 LYS A O 1
ATOM 923 N N . SER A 1 117 ? -6.065 7.677 19.012 1.00 87.44 117 SER A N 1
ATOM 924 C CA . SER A 1 117 ? -6.094 9.060 18.517 1.00 87.44 117 SER A CA 1
ATOM 925 C C . SER A 1 117 ? -6.217 9.125 16.997 1.00 87.44 117 SER A C 1
ATOM 927 O O . SER A 1 117 ? -5.369 8.593 16.281 1.00 87.44 117 SER A O 1
ATOM 929 N N . LEU A 1 118 ? -7.215 9.873 16.509 1.00 87.81 118 LEU A N 1
ATOM 930 C CA . LEU A 1 118 ? -7.384 10.162 15.080 1.00 87.81 118 LEU A CA 1
ATOM 931 C C . LEU A 1 118 ? -6.146 10.856 14.493 1.00 87.81 118 LEU A C 1
ATOM 933 O O . LEU A 1 118 ? -5.757 10.572 13.365 1.00 87.81 118 LEU A O 1
ATOM 937 N N . GLY A 1 119 ? -5.500 11.736 15.265 1.00 90.44 119 GLY A N 1
ATOM 938 C CA . GLY A 1 119 ? -4.286 12.424 14.826 1.00 90.44 119 GLY A CA 1
ATOM 939 C C . GLY A 1 119 ? -3.136 11.453 14.559 1.00 90.44 119 GLY A C 1
ATOM 940 O O . GLY A 1 119 ? -2.477 11.555 13.529 1.00 90.44 119 GLY A O 1
ATOM 941 N N . VAL A 1 120 ? -2.939 10.464 15.438 1.00 91.94 120 VAL A N 1
ATOM 942 C CA . VAL A 1 120 ? -1.907 9.427 15.257 1.00 91.94 120 VAL A CA 1
ATOM 943 C C . VAL A 1 120 ? -2.220 8.566 14.036 1.00 91.94 120 VAL A C 1
ATOM 945 O O . VAL A 1 120 ? -1.339 8.334 13.211 1.00 91.94 120 VAL A O 1
ATOM 948 N N . PHE A 1 121 ? -3.478 8.150 13.880 1.00 91.94 121 PHE A N 1
ATOM 949 C CA . PHE A 1 121 ? -3.917 7.386 12.717 1.00 91.94 121 PHE A CA 1
ATOM 950 C C . PHE A 1 121 ? -3.657 8.125 11.397 1.00 91.94 121 PHE A C 1
ATOM 952 O O . PHE A 1 121 ? -3.071 7.564 10.470 1.00 91.94 121 PHE A O 1
ATOM 959 N N . LEU A 1 122 ? -4.029 9.405 11.330 1.00 92.50 122 LEU A N 1
ATOM 960 C CA . LEU A 1 122 ? -3.800 10.246 10.159 1.00 92.50 122 LEU A CA 1
ATOM 961 C C . LEU A 1 122 ? -2.312 10.425 9.858 1.00 92.50 122 LEU A C 1
ATOM 963 O O . LEU A 1 122 ? -1.921 10.330 8.698 1.00 92.50 122 LEU A O 1
ATOM 967 N N . VAL A 1 123 ? -1.474 10.633 10.878 1.00 94.44 123 VAL A N 1
ATOM 968 C CA . VAL A 1 123 ? -0.018 10.731 10.696 1.00 94.44 123 VAL A CA 1
ATOM 969 C C . VAL A 1 123 ? 0.545 9.438 10.108 1.00 94.44 123 VAL A C 1
ATOM 971 O O . VAL A 1 123 ? 1.330 9.511 9.165 1.00 94.44 123 VAL A O 1
ATOM 974 N N . ILE A 1 124 ? 0.121 8.266 10.596 1.00 93.88 124 ILE A N 1
ATOM 975 C CA . ILE A 1 124 ? 0.546 6.966 10.050 1.00 93.88 124 ILE A CA 1
ATOM 976 C C . ILE A 1 124 ? 0.154 6.856 8.573 1.00 93.88 124 ILE A C 1
ATOM 978 O O . ILE A 1 124 ? 1.004 6.555 7.734 1.00 93.88 124 ILE A O 1
ATOM 982 N N . LEU A 1 125 ? -1.106 7.147 8.240 1.00 92.62 125 LEU A N 1
ATOM 983 C CA . LEU A 1 125 ? -1.604 7.040 6.868 1.00 92.62 125 LEU A CA 1
ATOM 984 C C . LEU A 1 125 ? -0.921 8.015 5.913 1.00 92.62 125 LEU A C 1
ATOM 986 O O . LEU A 1 125 ? -0.505 7.604 4.832 1.00 92.62 125 LEU A O 1
ATOM 990 N N . VAL A 1 126 ? -0.785 9.287 6.288 1.00 92.31 126 VAL A N 1
ATOM 991 C CA . VAL A 1 126 ? -0.129 10.311 5.458 1.00 92.31 126 VAL A CA 1
ATOM 992 C C . VAL A 1 126 ? 1.352 9.989 5.283 1.00 92.31 126 VAL A C 1
ATOM 994 O O . VAL A 1 126 ? 1.884 10.102 4.179 1.00 92.31 126 VAL A O 1
ATOM 997 N N . THR A 1 127 ? 2.016 9.526 6.344 1.00 93.75 127 THR A N 1
ATOM 998 C CA . THR A 1 127 ? 3.422 9.121 6.265 1.00 93.75 127 THR A CA 1
ATOM 999 C C . THR A 1 127 ? 3.597 7.949 5.308 1.00 93.75 127 THR A C 1
ATOM 1001 O O . THR A 1 127 ? 4.453 8.001 4.431 1.00 93.75 127 THR A O 1
ATOM 1004 N N . TYR A 1 128 ? 2.756 6.923 5.430 1.00 93.44 128 TYR A N 1
ATOM 1005 C CA . TYR A 1 128 ? 2.829 5.727 4.598 1.00 93.44 128 TYR A CA 1
ATOM 1006 C C . TYR A 1 128 ? 2.442 5.975 3.133 1.00 93.44 128 TYR A C 1
ATOM 1008 O O . TYR A 1 128 ? 3.129 5.500 2.236 1.00 93.44 128 TYR A O 1
ATOM 1016 N N . SER A 1 129 ? 1.358 6.712 2.881 1.00 90.00 129 SER A N 1
ATOM 1017 C CA . SER A 1 129 ? 0.791 6.873 1.533 1.00 90.00 129 SER A CA 1
ATOM 1018 C C . SER A 1 129 ? 1.351 8.057 0.744 1.00 90.00 129 SER A C 1
ATOM 1020 O O . SER A 1 129 ? 1.252 8.051 -0.479 1.00 90.00 129 SER A O 1
ATOM 1022 N N . ILE A 1 130 ? 1.939 9.059 1.410 1.00 89.88 130 ILE A N 1
ATOM 1023 C CA . ILE A 1 130 ? 2.443 10.279 0.760 1.00 89.88 130 ILE A CA 1
ATOM 1024 C C . ILE A 1 130 ? 3.923 10.492 1.070 1.00 89.88 130 ILE A C 1
ATOM 1026 O O . ILE A 1 130 ? 4.744 10.482 0.156 1.00 89.88 130 ILE A O 1
ATOM 1030 N N . LEU A 1 131 ? 4.284 10.681 2.345 1.00 92.12 131 LEU A N 1
ATOM 1031 C CA . LEU A 1 131 ? 5.631 11.151 2.694 1.00 92.12 131 LEU A CA 1
ATOM 1032 C C . LEU A 1 131 ? 6.715 10.132 2.330 1.00 92.12 131 LEU A C 1
ATOM 1034 O O . LEU A 1 131 ? 7.714 10.510 1.725 1.00 92.12 131 LEU A O 1
ATOM 1038 N N . LEU A 1 132 ? 6.517 8.853 2.659 1.00 92.75 132 LEU A N 1
ATOM 1039 C CA . LEU A 1 132 ? 7.480 7.793 2.355 1.00 92.75 132 LEU A CA 1
ATOM 1040 C C . LEU A 1 132 ? 7.640 7.571 0.842 1.00 92.75 132 LEU A C 1
ATOM 1042 O O . LEU A 1 132 ? 8.780 7.625 0.383 1.00 92.75 132 LEU A O 1
ATOM 1046 N N . PRO A 1 133 ? 6.567 7.402 0.042 1.00 91.19 133 PRO A N 1
ATOM 1047 C CA . PRO A 1 133 ? 6.687 7.315 -1.412 1.00 91.19 133 PRO A CA 1
ATOM 1048 C C . PRO A 1 133 ? 7.419 8.508 -2.039 1.00 91.19 133 PRO A C 1
ATOM 1050 O O . PRO A 1 133 ? 8.278 8.312 -2.895 1.00 91.19 133 PRO A O 1
ATOM 1053 N N . VAL A 1 134 ? 7.123 9.740 -1.602 1.00 90.19 134 VAL A N 1
ATOM 1054 C CA . VAL A 1 134 ? 7.767 10.957 -2.135 1.00 90.19 134 VAL A CA 1
ATOM 1055 C C . VAL A 1 134 ? 9.242 11.030 -1.736 1.00 90.19 134 VAL A C 1
ATOM 1057 O O . VAL A 1 134 ? 10.097 11.353 -2.568 1.00 90.19 134 VAL A O 1
ATOM 1060 N N . ALA A 1 135 ? 9.559 10.700 -0.482 1.00 91.88 135 ALA A N 1
ATOM 1061 C CA . ALA A 1 135 ? 10.936 10.654 -0.005 1.00 91.88 135 ALA A CA 1
ATOM 1062 C C . ALA A 1 135 ? 11.742 9.603 -0.775 1.00 91.88 135 ALA A C 1
ATOM 1064 O O . ALA A 1 135 ? 12.836 9.895 -1.250 1.00 91.88 135 ALA A O 1
ATOM 1065 N N . LEU A 1 136 ? 11.176 8.410 -0.973 1.00 91.88 136 LEU A N 1
ATOM 1066 C CA . LEU A 1 136 ? 11.815 7.350 -1.745 1.00 91.88 136 LEU A CA 1
ATOM 1067 C C . LEU A 1 136 ? 12.040 7.775 -3.193 1.00 91.88 136 LEU A C 1
ATOM 1069 O O . LEU A 1 136 ? 13.164 7.658 -3.663 1.00 91.88 136 LEU A O 1
ATOM 1073 N N . ALA A 1 137 ? 11.038 8.332 -3.879 1.00 89.56 137 ALA A N 1
ATOM 1074 C CA . ALA A 1 137 ? 11.202 8.828 -5.249 1.00 89.56 137 ALA A CA 1
ATOM 1075 C C . ALA A 1 137 ? 12.394 9.796 -5.380 1.00 89.56 137 ALA A C 1
ATOM 1077 O O . ALA A 1 137 ? 13.205 9.667 -6.298 1.00 89.56 137 ALA A O 1
ATOM 1078 N N . SER A 1 138 ? 12.539 10.711 -4.416 1.00 90.00 138 SER A N 1
ATOM 1079 C CA . SER A 1 138 ? 13.660 11.659 -4.361 1.00 90.00 138 SER A CA 1
ATOM 1080 C C . SER A 1 138 ? 15.006 10.949 -4.176 1.00 90.00 138 SER A C 1
ATOM 1082 O O . SER A 1 138 ? 15.968 11.259 -4.875 1.00 90.00 138 SER A O 1
ATOM 1084 N N . VAL A 1 139 ? 15.068 9.948 -3.291 1.00 91.69 139 VAL A N 1
ATOM 1085 C CA . VAL A 1 139 ? 16.283 9.148 -3.066 1.00 91.69 139 VAL A CA 1
ATOM 1086 C C . VAL A 1 139 ? 16.667 8.355 -4.320 1.00 91.69 139 VAL A C 1
ATOM 1088 O O . VAL A 1 139 ? 17.827 8.379 -4.725 1.00 91.69 139 VAL A O 1
ATOM 1091 N N . TYR A 1 140 ? 15.718 7.693 -4.988 1.00 90.62 140 TYR A N 1
ATOM 1092 C CA . TYR A 1 140 ? 15.996 6.968 -6.239 1.00 90.62 140 TYR A CA 1
ATOM 1093 C C . TYR A 1 140 ? 16.508 7.899 -7.339 1.00 90.62 140 TYR A C 1
ATOM 1095 O O . TYR A 1 140 ? 17.419 7.531 -8.083 1.00 90.62 140 TYR A O 1
ATOM 1103 N N . GLN A 1 141 ? 15.960 9.111 -7.429 1.00 89.19 141 GLN A N 1
ATOM 1104 C CA . GLN A 1 141 ? 16.431 10.117 -8.374 1.00 89.19 141 GLN A CA 1
ATOM 1105 C C . GLN A 1 141 ? 17.882 10.531 -8.090 1.00 89.19 141 GLN A C 1
ATOM 1107 O O . GLN A 1 141 ? 18.683 10.630 -9.021 1.00 89.19 141 GLN A O 1
ATOM 1112 N N . GLU A 1 142 ? 18.240 10.727 -6.821 1.00 91.62 142 GLU A N 1
ATOM 1113 C CA . GLU A 1 142 ? 19.605 11.065 -6.411 1.00 91.62 142 GLU A CA 1
ATOM 1114 C C . GLU A 1 142 ? 20.596 9.947 -6.767 1.00 91.62 142 GLU A C 1
ATOM 1116 O O . GLU A 1 142 ? 21.572 10.199 -7.478 1.00 91.62 142 GLU A O 1
ATOM 1121 N N . TYR A 1 143 ? 20.314 8.697 -6.384 1.00 90.81 143 TYR A N 1
ATOM 1122 C CA . TYR A 1 143 ? 21.175 7.553 -6.716 1.00 90.81 143 TYR A CA 1
ATOM 1123 C C . TYR A 1 143 ? 21.331 7.359 -8.226 1.00 90.81 143 TYR A C 1
ATOM 1125 O O . TYR A 1 143 ? 22.450 7.171 -8.712 1.00 90.81 143 TYR A O 1
ATOM 1133 N N . SER A 1 144 ? 20.234 7.487 -8.980 1.00 87.31 144 SER A N 1
ATOM 1134 C CA . SER A 1 144 ? 20.270 7.412 -10.441 1.00 87.31 144 SER A CA 1
ATOM 1135 C C . SER A 1 144 ? 21.155 8.502 -11.047 1.00 87.31 144 SER A C 1
ATOM 1137 O O . SER A 1 144 ? 21.870 8.225 -12.009 1.00 87.31 144 SER A O 1
ATOM 1139 N N . SER A 1 145 ? 21.144 9.719 -10.493 1.00 90.06 145 SER A N 1
ATOM 1140 C CA . SER A 1 145 ? 21.990 10.821 -10.973 1.00 90.06 145 SER A CA 1
ATOM 1141 C C . SER A 1 145 ? 23.483 10.594 -10.710 1.00 90.06 145 SER A C 1
ATOM 1143 O O . SER A 1 145 ? 24.323 11.046 -11.484 1.00 90.06 145 SER A O 1
ATOM 1145 N N . MET A 1 146 ? 23.812 9.842 -9.657 1.00 91.31 146 MET A N 1
ATOM 1146 C CA . MET A 1 146 ? 25.181 9.456 -9.304 1.00 91.31 146 MET A CA 1
ATOM 1147 C C . MET A 1 146 ? 25.653 8.181 -10.025 1.00 91.31 146 MET A C 1
ATOM 1149 O O . MET A 1 146 ? 26.788 7.752 -9.826 1.00 91.31 146 MET A O 1
ATOM 1153 N N . GLY A 1 147 ? 24.799 7.555 -10.846 1.00 86.56 147 GLY A N 1
ATOM 1154 C CA . GLY A 1 147 ? 25.093 6.282 -11.513 1.00 86.56 147 GLY A CA 1
ATOM 1155 C C . GLY A 1 147 ? 25.154 5.081 -10.562 1.00 86.56 147 GLY A C 1
ATOM 1156 O O . GLY A 1 147 ? 25.727 4.050 -10.912 1.00 86.56 147 GLY A O 1
ATOM 1157 N N . GLY A 1 148 ? 24.602 5.219 -9.354 1.00 89.19 148 GLY A N 1
ATOM 1158 C CA . GLY A 1 148 ? 24.563 4.176 -8.334 1.00 89.19 148 GLY A CA 1
ATOM 1159 C C . GLY A 1 148 ? 23.186 3.530 -8.203 1.00 89.19 148 GLY A C 1
ATOM 1160 O O . GLY A 1 148 ? 22.184 4.035 -8.706 1.00 89.19 148 GLY A O 1
ATOM 1161 N N . LEU A 1 149 ? 23.141 2.417 -7.470 1.00 91.31 149 LEU A N 1
ATOM 1162 C CA . LEU A 1 149 ? 21.899 1.779 -7.043 1.00 91.31 149 LEU A CA 1
ATOM 1163 C C . LEU A 1 149 ? 21.693 2.003 -5.541 1.00 91.31 149 LEU A C 1
ATOM 1165 O O . LEU A 1 149 ? 22.665 1.912 -4.780 1.00 91.31 149 LEU A O 1
ATOM 1169 N N . PRO A 1 150 ? 20.456 2.266 -5.092 1.00 89.81 150 PRO A N 1
ATOM 1170 C CA . PRO A 1 150 ? 20.144 2.299 -3.673 1.00 89.81 150 PRO A CA 1
ATOM 1171 C C . PRO A 1 150 ? 20.416 0.946 -2.996 1.00 89.81 150 PRO A C 1
ATOM 1173 O O . PRO A 1 150 ? 20.405 -0.104 -3.645 1.00 89.81 150 PRO A O 1
ATOM 1176 N N . PRO A 1 151 ? 20.641 0.933 -1.673 1.00 90.88 151 PRO A N 1
ATOM 1177 C CA . PRO A 1 151 ? 20.711 -0.306 -0.910 1.00 90.88 151 PRO A CA 1
ATOM 1178 C C . PRO A 1 151 ? 19.392 -1.093 -0.972 1.00 90.88 151 PRO A C 1
ATOM 1180 O O . PRO A 1 151 ? 18.306 -0.520 -0.903 1.00 90.88 151 PRO A O 1
ATOM 1183 N N . ALA A 1 152 ? 19.492 -2.426 -0.974 1.00 91.75 152 ALA A N 1
ATOM 1184 C CA . ALA A 1 152 ? 18.347 -3.341 -1.070 1.00 91.75 152 ALA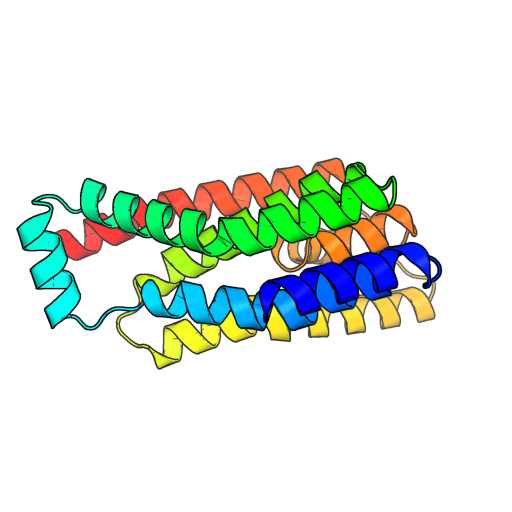 A CA 1
ATOM 1185 C C . ALA A 1 152 ? 17.259 -3.120 0.004 1.00 91.75 152 ALA A C 1
ATOM 1187 O O . ALA A 1 152 ? 16.090 -3.423 -0.220 1.00 91.75 152 ALA A O 1
ATOM 1188 N N . THR A 1 153 ? 17.616 -2.583 1.175 1.00 92.12 153 THR A N 1
ATOM 1189 C CA . THR A 1 153 ? 16.651 -2.230 2.229 1.00 92.12 153 THR A CA 1
ATOM 1190 C C . THR A 1 153 ? 15.669 -1.147 1.784 1.00 92.12 153 THR A C 1
ATOM 1192 O O . THR A 1 153 ? 14.489 -1.229 2.125 1.00 92.12 153 THR A O 1
ATOM 1195 N N . LEU A 1 154 ? 16.128 -0.166 1.000 1.00 93.25 154 LEU A N 1
ATOM 1196 C CA . LEU A 1 154 ? 15.262 0.857 0.416 1.00 93.25 154 LEU A CA 1
ATOM 1197 C C . LEU A 1 154 ? 14.375 0.274 -0.680 1.00 93.25 154 LEU A C 1
ATOM 1199 O O . LEU A 1 154 ? 13.214 0.664 -0.761 1.00 93.25 154 LEU A O 1
ATOM 1203 N N . ASP A 1 155 ? 14.864 -0.708 -1.439 1.00 94.06 155 ASP A N 1
ATOM 1204 C CA . ASP A 1 155 ? 14.039 -1.393 -2.434 1.00 94.06 155 ASP A CA 1
ATOM 1205 C C . ASP A 1 155 ? 12.875 -2.142 -1.775 1.00 94.06 155 ASP A C 1
ATOM 1207 O O . ASP A 1 155 ? 11.727 -1.980 -2.186 1.00 94.06 155 ASP A O 1
ATOM 1211 N N . TYR A 1 156 ? 13.127 -2.912 -0.709 1.00 94.62 156 TYR A N 1
ATOM 1212 C CA . TYR A 1 156 ? 12.051 -3.587 0.029 1.00 94.62 156 TYR A CA 1
ATOM 1213 C C . TYR A 1 156 ? 11.047 -2.591 0.619 1.00 94.62 156 TYR A C 1
ATOM 1215 O O . TYR A 1 156 ? 9.836 -2.819 0.556 1.00 94.62 156 TYR A O 1
ATOM 1223 N N . LEU A 1 157 ? 11.534 -1.463 1.147 1.00 94.31 157 LEU A N 1
ATOM 1224 C CA . LEU A 1 157 ? 10.675 -0.394 1.649 1.00 94.31 157 LEU A CA 1
ATOM 1225 C C . LEU A 1 157 ? 9.844 0.243 0.524 1.00 94.31 157 LEU A C 1
ATOM 1227 O O . LEU A 1 157 ? 8.663 0.526 0.727 1.00 94.31 157 LEU A O 1
ATOM 1231 N N . ALA A 1 158 ? 10.419 0.424 -0.665 1.00 94.19 158 ALA A N 1
ATOM 1232 C CA . ALA A 1 158 ? 9.723 0.938 -1.838 1.00 94.19 158 ALA A CA 1
ATOM 1233 C C . ALA A 1 158 ? 8.647 -0.029 -2.329 1.00 94.19 158 ALA A C 1
ATOM 1235 O O . ALA A 1 158 ? 7.522 0.404 -2.564 1.00 94.19 158 ALA A O 1
ATOM 1236 N N . PHE A 1 159 ? 8.925 -1.332 -2.402 1.00 94.69 159 PHE A N 1
ATOM 1237 C CA . PHE A 1 159 ? 7.890 -2.319 -2.722 1.00 94.69 159 PHE A CA 1
ATOM 1238 C C . PHE A 1 159 ? 6.772 -2.342 -1.681 1.00 94.69 159 PHE A C 1
ATOM 1240 O O . PHE A 1 159 ? 5.621 -2.548 -2.043 1.00 94.69 159 PHE A O 1
ATOM 1247 N N . PHE A 1 160 ? 7.073 -2.092 -0.405 1.00 95.44 160 PHE A N 1
ATOM 1248 C CA . PHE A 1 160 ? 6.060 -2.085 0.648 1.00 95.44 160 PHE A CA 1
ATOM 1249 C C . PHE A 1 160 ? 5.206 -0.805 0.669 1.00 95.44 160 PHE A C 1
ATOM 1251 O O . PHE A 1 160 ? 4.006 -0.868 0.930 1.00 95.44 160 PHE A O 1
ATOM 1258 N N . THR A 1 161 ? 5.799 0.358 0.399 1.00 93.44 161 THR A N 1
ATOM 1259 C CA . THR A 1 161 ? 5.129 1.672 0.495 1.00 93.44 161 THR A CA 1
ATOM 1260 C C . THR A 1 161 ? 4.554 2.159 -0.834 1.00 93.44 161 THR A C 1
ATOM 1262 O O . THR A 1 161 ? 3.494 2.782 -0.859 1.00 93.44 161 THR A O 1
ATOM 1265 N N . ALA A 1 162 ? 5.216 1.844 -1.948 1.00 92.94 162 ALA A N 1
ATOM 1266 C CA . ALA A 1 162 ? 4.852 2.284 -3.289 1.00 92.94 162 ALA A CA 1
ATOM 1267 C C . ALA A 1 162 ? 5.133 1.205 -4.358 1.00 92.94 162 ALA A C 1
ATOM 1269 O O . ALA A 1 162 ? 6.001 1.396 -5.212 1.00 92.94 162 ALA A O 1
ATOM 1270 N N . PRO A 1 163 ? 4.391 0.078 -4.372 1.00 93.00 163 PRO A N 1
ATOM 1271 C CA . PRO A 1 163 ? 4.674 -1.061 -5.245 1.00 93.00 163 PRO A CA 1
ATOM 1272 C C . PRO A 1 163 ? 4.638 -0.735 -6.742 1.00 93.00 163 PRO A C 1
ATOM 1274 O O . PRO A 1 163 ? 5.409 -1.318 -7.499 1.00 93.00 163 PRO A O 1
ATOM 1277 N N . LEU A 1 164 ? 3.788 0.201 -7.187 1.00 90.94 164 LEU A N 1
ATOM 1278 C CA . LEU A 1 164 ? 3.760 0.637 -8.591 1.00 90.94 164 LEU A CA 1
ATOM 1279 C C . LEU A 1 164 ? 5.034 1.398 -8.977 1.00 90.94 164 LEU A C 1
ATOM 1281 O O . LEU A 1 164 ? 5.613 1.148 -10.032 1.00 90.94 164 LEU A O 1
ATOM 1285 N N . MET A 1 165 ? 5.493 2.298 -8.103 1.00 91.25 165 MET A N 1
ATOM 1286 C CA . MET A 1 165 ? 6.750 3.025 -8.292 1.00 91.25 165 MET A CA 1
ATOM 1287 C C . MET A 1 165 ? 7.946 2.075 -8.235 1.00 91.25 165 MET A C 1
ATOM 1289 O O . MET A 1 165 ? 8.854 2.168 -9.057 1.00 91.25 165 MET A O 1
ATOM 1293 N N . ALA A 1 166 ? 7.923 1.125 -7.302 1.00 92.50 166 ALA A 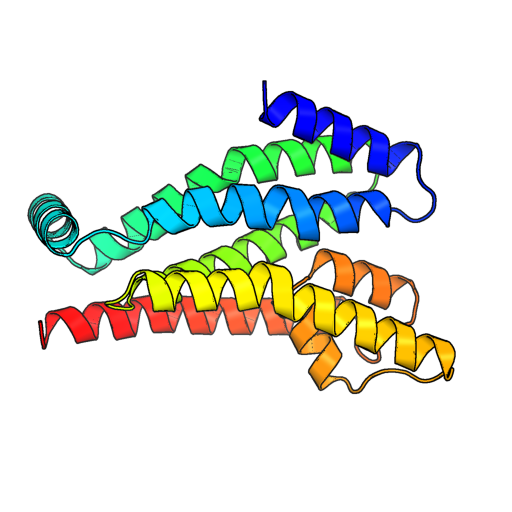N 1
ATOM 1294 C CA . ALA A 1 166 ? 8.965 0.123 -7.166 1.00 92.50 166 ALA A CA 1
ATOM 1295 C C . ALA A 1 166 ? 9.064 -0.773 -8.403 1.00 92.50 166 ALA A C 1
ATOM 1297 O O . ALA A 1 166 ? 10.154 -0.976 -8.928 1.00 92.50 166 ALA A O 1
ATOM 1298 N N . HIS A 1 167 ? 7.930 -1.233 -8.935 1.00 91.75 167 HIS A N 1
ATOM 1299 C CA . HIS A 1 167 ? 7.909 -1.972 -10.193 1.00 91.75 167 HIS A CA 1
ATOM 1300 C C . HIS A 1 167 ? 8.527 -1.165 -11.340 1.00 91.75 167 HIS A C 1
ATOM 1302 O O . HIS A 1 167 ? 9.360 -1.688 -12.082 1.00 91.75 167 HIS A O 1
ATOM 1308 N N . TYR A 1 168 ? 8.161 0.114 -11.457 1.00 89.38 168 TYR A N 1
ATOM 1309 C CA . TYR A 1 168 ? 8.713 1.008 -12.471 1.00 89.38 168 TYR A CA 1
ATOM 1310 C C . TYR A 1 168 ? 10.243 1.131 -12.362 1.00 89.38 168 TYR A C 1
ATOM 1312 O O . TYR A 1 168 ? 10.950 0.945 -13.354 1.00 89.38 168 TYR A O 1
ATOM 1320 N N . TYR A 1 169 ? 10.774 1.366 -11.159 1.00 90.62 169 TYR A N 1
ATOM 1321 C CA . TYR A 1 169 ? 12.221 1.442 -10.938 1.00 90.62 169 TYR A CA 1
ATOM 1322 C C . TYR A 1 169 ? 12.930 0.103 -11.165 1.00 90.62 169 TYR A C 1
ATOM 1324 O O . TYR A 1 169 ? 14.010 0.087 -11.753 1.00 90.62 169 TYR A O 1
ATOM 1332 N N . ALA A 1 170 ? 12.320 -1.021 -10.791 1.00 91.12 170 ALA A N 1
ATOM 1333 C CA . ALA A 1 170 ? 12.881 -2.346 -11.034 1.00 91.12 170 ALA A CA 1
ATOM 1334 C C . ALA A 1 170 ? 12.960 -2.688 -12.531 1.00 91.12 170 ALA A C 1
ATOM 1336 O O . ALA A 1 170 ? 13.984 -3.191 -12.988 1.00 91.12 170 ALA A O 1
ATOM 1337 N N . VAL A 1 171 ? 11.917 -2.389 -13.316 1.00 88.94 171 VAL A N 1
ATOM 1338 C CA . VAL A 1 171 ? 11.938 -2.580 -14.782 1.00 88.94 171 VAL A CA 1
ATOM 1339 C C . VAL A 1 171 ? 12.952 -1.645 -15.447 1.00 88.94 171 VAL A C 1
ATOM 1341 O O . VAL A 1 171 ? 13.605 -2.040 -16.410 1.00 88.94 171 VAL A O 1
ATOM 1344 N N . GLY A 1 172 ? 13.134 -0.437 -14.907 1.00 85.88 172 GLY A N 1
ATOM 1345 C CA . GLY A 1 172 ? 14.151 0.519 -15.352 1.00 85.88 172 GLY A CA 1
ATOM 1346 C C . GLY A 1 172 ? 15.589 0.184 -14.938 1.00 85.88 172 GLY A C 1
ATOM 1347 O O . GLY A 1 172 ? 16.494 0.935 -15.291 1.00 85.88 172 GLY A O 1
ATOM 1348 N N . GLY A 1 173 ? 15.820 -0.903 -14.192 1.00 87.56 173 GLY A N 1
ATOM 1349 C CA . GLY A 1 173 ? 17.152 -1.284 -13.711 1.00 87.56 173 GLY A CA 1
ATOM 1350 C C . GLY A 1 173 ? 17.710 -0.374 -12.611 1.00 87.56 173 GLY A C 1
ATOM 1351 O O . GLY A 1 173 ? 18.919 -0.329 -12.420 1.00 87.56 173 GLY A O 1
ATOM 1352 N N . LEU A 1 174 ? 16.843 0.353 -11.897 1.00 89.06 174 LEU A N 1
ATOM 1353 C CA . LEU A 1 174 ? 17.196 1.301 -10.831 1.00 89.06 174 LEU A CA 1
ATOM 1354 C C . LEU A 1 174 ? 17.088 0.701 -9.417 1.00 89.06 174 LEU A C 1
ATOM 1356 O O . LEU A 1 174 ? 17.212 1.425 -8.433 1.00 89.06 174 LEU A O 1
ATOM 1360 N N . MET A 1 175 ? 16.849 -0.608 -9.305 1.00 92.44 175 MET A N 1
ATOM 1361 C CA . MET A 1 175 ? 16.774 -1.341 -8.037 1.00 92.44 175 MET A CA 1
ATOM 1362 C C . MET A 1 175 ? 17.798 -2.472 -8.002 1.00 92.44 175 MET A C 1
ATOM 1364 O O . MET A 1 175 ? 18.070 -3.107 -9.022 1.00 92.44 175 MET A O 1
ATOM 1368 N N . ALA A 1 176 ? 18.343 -2.741 -6.818 1.00 89.12 176 ALA A N 1
ATOM 1369 C CA . ALA A 1 176 ? 19.280 -3.836 -6.586 1.00 89.12 176 ALA A CA 1
ATOM 1370 C C . ALA A 1 176 ? 18.568 -5.195 -6.458 1.00 89.12 176 ALA A C 1
ATOM 1372 O O . ALA A 1 176 ? 19.169 -6.236 -6.730 1.00 89.12 176 ALA A O 1
ATOM 1373 N N . ILE A 1 177 ? 17.295 -5.207 -6.048 1.00 92.19 177 ILE A N 1
ATOM 1374 C CA . ILE A 1 177 ? 16.481 -6.429 -5.948 1.00 92.19 177 ILE A CA 1
ATOM 1375 C C . ILE A 1 177 ? 15.558 -6.620 -7.157 1.00 92.19 177 ILE A C 1
ATOM 1377 O O . ILE A 1 177 ? 15.066 -5.672 -7.764 1.00 92.19 177 ILE A O 1
ATOM 1381 N N . GLY A 1 178 ? 15.251 -7.881 -7.466 1.00 89.38 178 GLY A N 1
ATOM 1382 C CA . GLY A 1 178 ? 14.266 -8.225 -8.489 1.00 89.38 178 GLY A CA 1
ATOM 1383 C C . GLY A 1 178 ? 12.815 -8.023 -8.034 1.00 89.38 178 GLY A C 1
ATOM 1384 O O . GLY A 1 178 ? 12.478 -8.207 -6.862 1.00 89.38 178 GLY A O 1
ATOM 1385 N N . ASN A 1 179 ? 11.938 -7.757 -9.008 1.00 90.19 179 ASN A N 1
ATOM 1386 C CA . ASN A 1 179 ? 10.490 -7.559 -8.849 1.00 90.19 179 ASN A CA 1
ATOM 1387 C C . ASN A 1 179 ? 9.793 -8.609 -7.963 1.00 90.19 179 ASN A C 1
ATOM 1389 O O . ASN A 1 179 ? 8.965 -8.269 -7.120 1.00 90.19 179 ASN A O 1
ATOM 1393 N N . MET A 1 180 ? 10.124 -9.888 -8.155 1.00 92.25 180 MET A N 1
ATOM 1394 C CA . MET A 1 180 ? 9.500 -10.991 -7.420 1.00 92.25 180 MET A CA 1
ATOM 1395 C C . MET A 1 180 ? 9.903 -10.999 -5.941 1.00 92.25 180 MET A C 1
ATOM 1397 O O . MET A 1 180 ? 9.048 -11.178 -5.078 1.00 92.25 180 MET A O 1
ATOM 1401 N N . ASN A 1 181 ? 11.180 -10.752 -5.637 1.00 93.31 181 ASN A N 1
ATOM 1402 C CA . ASN A 1 181 ? 11.669 -10.721 -4.258 1.00 93.31 181 ASN A CA 1
ATOM 1403 C C . ASN A 1 181 ? 11.056 -9.549 -3.486 1.00 93.31 181 ASN A C 1
ATOM 1405 O O . ASN A 1 181 ? 10.600 -9.735 -2.360 1.00 93.31 181 ASN A O 1
ATOM 1409 N N . GLY A 1 182 ? 10.991 -8.370 -4.112 1.00 93.56 182 GLY A N 1
ATOM 1410 C CA . GLY A 1 182 ? 10.330 -7.200 -3.539 1.00 93.56 182 GLY A CA 1
ATOM 1411 C C . GLY A 1 182 ? 8.865 -7.472 -3.198 1.00 93.56 182 GLY A C 1
ATOM 1412 O O . GLY A 1 182 ? 8.455 -7.301 -2.051 1.00 93.56 182 GLY A O 1
ATOM 1413 N N . ALA A 1 183 ? 8.101 -7.997 -4.162 1.00 94.25 183 ALA A N 1
ATOM 1414 C CA . ALA A 1 183 ? 6.689 -8.322 -3.968 1.00 94.25 183 ALA A CA 1
ATOM 1415 C C . ALA A 1 183 ? 6.454 -9.370 -2.864 1.00 94.25 183 ALA A C 1
ATOM 1417 O O . ALA A 1 183 ? 5.559 -9.197 -2.038 1.00 94.25 183 ALA A O 1
ATOM 1418 N N . LEU A 1 184 ? 7.264 -10.434 -2.810 1.00 95.50 184 LEU A N 1
ATOM 1419 C CA . LEU A 1 184 ? 7.146 -11.477 -1.782 1.00 95.50 184 LEU A CA 1
ATOM 1420 C C . LEU A 1 184 ? 7.409 -10.938 -0.374 1.00 95.50 184 LEU A C 1
ATOM 1422 O O . LEU A 1 184 ? 6.676 -11.273 0.556 1.00 95.50 184 LEU A O 1
ATOM 1426 N N . VAL A 1 185 ? 8.421 -10.083 -0.211 1.00 95.06 185 VAL A N 1
ATOM 1427 C CA . VAL A 1 185 ? 8.708 -9.453 1.084 1.00 95.06 185 VAL A CA 1
ATOM 1428 C C . VAL A 1 185 ? 7.568 -8.526 1.495 1.00 95.06 185 VAL A C 1
ATOM 1430 O O . VAL A 1 185 ? 7.132 -8.580 2.644 1.00 95.06 185 VAL A O 1
ATOM 1433 N N . SER A 1 186 ? 7.008 -7.742 0.572 1.00 96.31 186 SER A N 1
ATOM 1434 C CA . SER A 1 186 ? 5.840 -6.908 0.869 1.00 96.31 186 SER A CA 1
ATOM 1435 C C . SER A 1 186 ? 4.617 -7.735 1.262 1.00 96.31 186 SER A C 1
ATOM 1437 O O . SER A 1 186 ? 3.958 -7.392 2.240 1.00 96.31 186 SER A O 1
ATOM 1439 N N . LEU A 1 187 ? 4.345 -8.855 0.584 1.00 96.56 187 LEU A N 1
ATOM 1440 C CA . LEU A 1 187 ? 3.279 -9.790 0.971 1.00 96.56 187 LEU A CA 1
ATOM 1441 C C . LEU A 1 187 ? 3.499 -10.360 2.378 1.00 96.56 187 LEU A C 1
ATOM 1443 O O . LEU A 1 187 ? 2.556 -10.430 3.171 1.00 96.56 187 LEU A O 1
ATOM 1447 N N . ALA A 1 188 ? 4.736 -10.735 2.710 1.00 96.38 188 ALA A N 1
ATOM 1448 C CA . ALA A 1 188 ? 5.083 -11.210 4.044 1.00 96.38 188 ALA A CA 1
ATOM 1449 C C . ALA A 1 188 ? 4.857 -10.118 5.102 1.00 96.38 188 ALA A C 1
ATOM 1451 O O . ALA A 1 188 ? 4.224 -10.381 6.123 1.00 96.38 188 ALA A O 1
ATOM 1452 N N . MET A 1 189 ? 5.286 -8.879 4.838 1.00 96.00 189 MET A N 1
ATOM 1453 C CA . MET A 1 189 ? 5.051 -7.737 5.732 1.00 96.00 189 MET A CA 1
ATOM 1454 C C . MET A 1 189 ? 3.557 -7.455 5.922 1.00 96.00 189 MET A C 1
ATOM 1456 O O . MET A 1 189 ? 3.114 -7.303 7.059 1.00 96.00 189 MET A O 1
ATOM 1460 N N . CYS A 1 190 ? 2.763 -7.462 4.847 1.00 96.94 190 CYS A N 1
ATOM 1461 C CA . CYS A 1 190 ? 1.304 -7.321 4.927 1.00 96.94 190 CYS A CA 1
ATOM 1462 C C . CYS A 1 190 ? 0.686 -8.400 5.814 1.00 96.94 190 CYS A C 1
ATOM 1464 O O . CYS A 1 190 ? -0.112 -8.104 6.698 1.00 96.94 190 CYS A O 1
ATOM 1466 N N . SER A 1 191 ? 1.099 -9.652 5.610 1.00 96.06 191 SER A N 1
ATOM 1467 C CA . SER A 1 191 ? 0.609 -10.793 6.384 1.00 96.06 191 SER A CA 1
ATOM 1468 C C . SER A 1 191 ? 0.920 -10.627 7.871 1.00 96.06 191 SER A C 1
ATOM 1470 O O . SER A 1 191 ? 0.038 -10.803 8.707 1.00 96.06 191 SER A O 1
ATOM 1472 N N . VAL A 1 192 ? 2.146 -10.213 8.210 1.00 96.62 192 VAL A N 1
ATOM 1473 C CA . VAL A 1 192 ? 2.549 -9.933 9.596 1.00 96.62 192 VAL A CA 1
ATOM 1474 C C . VAL A 1 192 ? 1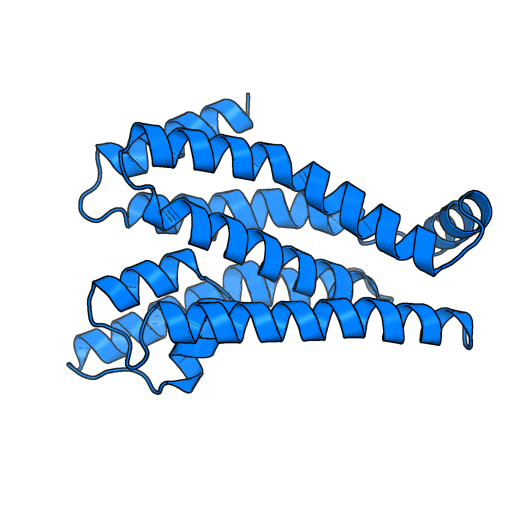.719 -8.799 10.199 1.00 96.62 192 VAL A C 1
ATOM 1476 O O . VAL A 1 192 ? 1.266 -8.923 11.333 1.00 96.62 192 VAL A O 1
ATOM 1479 N N . MET A 1 193 ? 1.474 -7.716 9.459 1.00 95.88 193 MET A N 1
ATOM 1480 C CA . MET A 1 193 ? 0.679 -6.584 9.951 1.00 95.88 193 MET A CA 1
ATOM 1481 C C . MET A 1 193 ? -0.794 -6.939 10.153 1.00 95.88 193 MET A C 1
ATOM 1483 O O . MET A 1 193 ? -1.379 -6.537 11.156 1.00 95.88 193 MET A O 1
ATOM 1487 N N . LEU A 1 194 ? -1.387 -7.722 9.252 1.00 95.06 194 LEU A N 1
ATOM 1488 C CA . LEU A 1 194 ? -2.758 -8.210 9.411 1.00 95.06 194 LEU A CA 1
ATOM 1489 C C . LEU A 1 194 ? -2.874 -9.170 10.596 1.00 95.06 194 LEU A C 1
ATOM 1491 O O . LEU A 1 194 ? -3.806 -9.048 11.384 1.00 95.06 194 LEU A O 1
ATOM 1495 N N . LEU A 1 195 ? -1.911 -10.075 10.785 1.00 94.50 195 LEU A N 1
ATOM 1496 C CA . LEU A 1 195 ? -1.866 -10.922 11.979 1.00 94.50 195 LEU A CA 1
ATOM 1497 C C . LEU A 1 195 ? -1.736 -10.074 13.250 1.00 94.50 195 LEU A C 1
ATOM 1499 O O . LEU A 1 195 ? -2.498 -10.269 14.195 1.00 94.50 195 LEU A O 1
ATOM 1503 N N . ALA A 1 196 ? -0.829 -9.094 13.260 1.00 94.12 196 ALA A N 1
ATOM 1504 C CA . ALA A 1 196 ? -0.666 -8.169 14.378 1.00 94.12 196 ALA A CA 1
ATOM 1505 C C . ALA A 1 196 ? -1.952 -7.383 14.666 1.00 94.12 196 ALA A C 1
ATOM 1507 O O . ALA A 1 196 ? -2.290 -7.190 15.829 1.00 94.12 196 ALA A O 1
ATOM 1508 N N . TYR A 1 197 ? -2.701 -6.985 13.637 1.00 93.50 197 TYR A N 1
ATOM 1509 C CA . TYR A 1 197 ? -3.997 -6.329 13.791 1.00 93.50 197 TYR A CA 1
ATOM 1510 C C . TYR A 1 197 ? -4.996 -7.198 14.570 1.00 93.50 197 TYR A C 1
ATOM 1512 O O . TYR A 1 197 ? -5.614 -6.708 15.514 1.00 93.50 197 TYR A O 1
ATOM 1520 N N . PHE A 1 198 ? -5.102 -8.492 14.254 1.00 91.38 198 PHE A N 1
ATOM 1521 C CA . PHE A 1 198 ? -5.965 -9.407 15.009 1.00 91.38 198 PHE A CA 1
ATOM 1522 C C . PHE A 1 198 ? -5.458 -9.645 16.439 1.00 91.38 198 PHE A C 1
ATOM 1524 O O . PHE A 1 198 ? -6.238 -9.567 17.387 1.00 91.38 198 PHE A O 1
ATOM 1531 N N . PHE A 1 199 ? -4.154 -9.875 16.626 1.00 90.81 199 PHE A N 1
ATOM 1532 C CA . PHE A 1 199 ? -3.583 -10.113 17.959 1.00 90.81 199 PHE A CA 1
ATOM 1533 C C . PHE A 1 199 ? -3.699 -8.894 18.880 1.00 90.81 199 PHE A C 1
ATOM 1535 O O . PHE A 1 199 ? -4.121 -9.023 20.029 1.00 90.81 199 PHE A O 1
ATOM 1542 N N .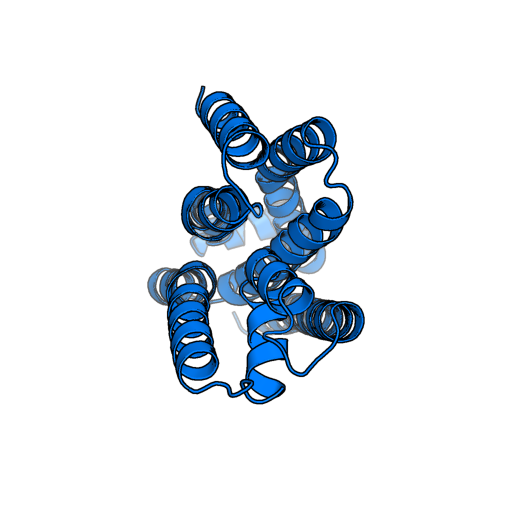 ILE A 1 200 ? -3.351 -7.705 18.384 1.00 89.25 200 ILE A N 1
ATOM 1543 C CA . ILE A 1 200 ? -3.436 -6.464 19.159 1.00 89.25 200 ILE A CA 1
ATOM 1544 C C . ILE A 1 200 ? -4.904 -6.108 19.394 1.00 89.25 200 ILE A C 1
ATOM 1546 O O . ILE A 1 200 ? -5.255 -5.749 20.515 1.00 89.25 200 ILE A O 1
ATOM 1550 N N . GLY A 1 201 ? -5.771 -6.270 18.390 1.00 83.31 201 GLY A N 1
ATOM 1551 C CA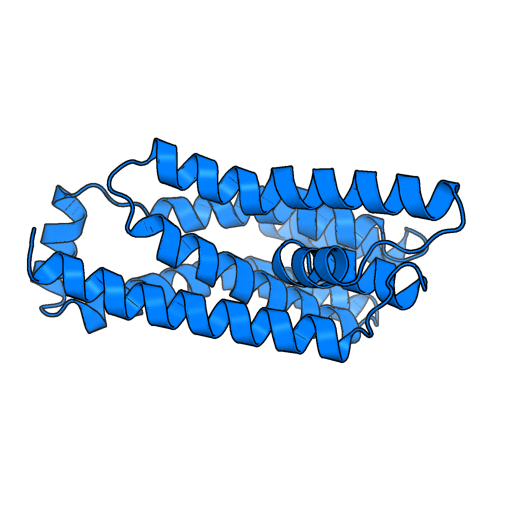 . GLY A 1 201 ? -7.210 -6.049 18.534 1.00 83.31 201 GLY A CA 1
ATOM 1552 C C . GLY A 1 201 ? -7.821 -6.869 19.674 1.00 83.31 201 GLY A C 1
ATOM 1553 O O . GLY A 1 201 ? -8.519 -6.304 20.511 1.00 83.31 201 GLY A O 1
ATOM 1554 N N . ARG A 1 202 ? -7.465 -8.156 19.791 1.00 80.50 202 ARG A N 1
ATOM 1555 C CA . ARG A 1 202 ? -7.852 -8.994 20.942 1.00 80.50 202 ARG A CA 1
ATOM 1556 C C . ARG A 1 202 ? -7.194 -8.578 22.253 1.00 80.50 202 ARG A C 1
ATOM 1558 O O . ARG A 1 202 ? -7.787 -8.704 23.309 1.00 80.50 202 ARG A O 1
ATOM 1565 N N . SER A 1 203 ? -5.961 -8.078 22.243 1.00 77.19 203 SER A N 1
ATOM 1566 C CA . SER A 1 203 ? -5.345 -7.613 23.496 1.00 77.19 203 SER A CA 1
ATOM 1567 C C . SER A 1 203 ? -6.059 -6.391 24.094 1.00 77.19 203 SER A C 1
ATOM 1569 O O . SER A 1 203 ? -6.069 -6.228 25.312 1.00 77.19 203 SER A O 1
ATOM 1571 N N . VAL A 1 204 ? -6.699 -5.572 23.248 1.00 69.25 204 VAL A N 1
ATOM 1572 C CA . VAL A 1 204 ? -7.533 -4.434 23.669 1.00 69.25 204 VAL A CA 1
ATOM 1573 C C . VAL A 1 204 ? -8.840 -4.903 24.323 1.00 69.25 204 VAL A C 1
ATOM 1575 O O . VAL A 1 204 ? -9.316 -4.240 25.235 1.00 69.25 204 VAL A O 1
ATOM 1578 N N . GLU A 1 205 ? -9.384 -6.066 23.943 1.00 64.25 205 GLU A N 1
ATOM 1579 C CA . GLU A 1 205 ? -10.527 -6.699 24.632 1.00 64.25 205 GLU A CA 1
ATOM 1580 C C . GLU A 1 205 ? -10.231 -6.975 26.112 1.00 64.25 205 GLU A C 1
ATOM 1582 O O . GLU A 1 205 ? -11.093 -6.804 26.970 1.00 64.25 205 GLU A O 1
ATOM 1587 N N . LEU A 1 206 ? -8.999 -7.393 26.411 1.00 51.59 206 LEU A N 1
ATOM 1588 C CA . LEU A 1 206 ? -8.597 -7.831 27.748 1.00 51.59 206 LEU A CA 1
ATOM 1589 C C . LEU A 1 206 ? -8.235 -6.669 28.688 1.00 51.59 206 LEU A C 1
ATOM 1591 O O . LEU A 1 206 ? -8.185 -6.875 29.898 1.00 51.59 206 LEU A O 1
ATOM 1595 N N . ASN A 1 207 ? -7.981 -5.469 28.152 1.00 55.41 207 ASN A N 1
ATOM 1596 C CA . ASN A 1 207 ? -7.659 -4.250 28.903 1.00 55.41 207 ASN A CA 1
ATOM 1597 C C . ASN A 1 207 ? -8.293 -3.016 28.220 1.00 55.41 207 ASN A C 1
ATOM 1599 O O . ASN A 1 207 ? -7.571 -2.293 27.523 1.00 55.41 207 ASN A O 1
ATOM 1603 N N . PRO A 1 208 ? -9.613 -2.793 28.372 1.00 56.00 208 PRO A N 1
ATOM 1604 C CA . PRO A 1 208 ? -10.309 -1.654 27.759 1.00 56.00 208 PRO A CA 1
ATOM 1605 C C . PRO A 1 208 ? -9.695 -0.287 28.142 1.00 56.00 208 PRO A C 1
ATOM 1607 O O . PRO A 1 208 ? -9.463 -0.061 29.352 1.00 56.00 208 PRO A O 1
#

Secondary structure (DSSP, 8-state):
-HHHHHHHHHHHHHHHSGGGHHHHHIIIIIIHHHHHHHHHHHH---HHHHHHHHHHH--HHHHHHHHHHHHHHHHHHHHHHHHHHHHHTT-THHHHHHHHHHHHHHHHHHHHHTSS-HHHHHHHHHIIIIIHHHHHHHHHHHHHHTT----HHHHHHHHHH-HHHHHHHHHTT--SS-HHHHHHHHHHHHHHHHHHHHHHHHHHHH--